Protein AF-A0A397I7B5-F1 (afdb_monomer_lite)

Structure (mmCIF, N/CA/C/O backbone):
data_AF-A0A397I7B5-F1
#
_entry.id   AF-A0A397I7B5-F1
#
loop_
_atom_site.group_PDB
_atom_site.id
_atom_site.type_symbol
_atom_site.label_atom_id
_atom_site.label_alt_id
_atom_site.label_comp_id
_atom_site.label_asym_id
_atom_site.label_entity_id
_atom_site.label_seq_id
_atom_site.pdbx_PDB_ins_code
_atom_site.Cartn_x
_atom_site.Cartn_y
_atom_site.Cartn_z
_atom_site.occupancy
_atom_site.B_iso_or_equiv
_atom_site.auth_seq_id
_atom_site.auth_comp_id
_atom_site.auth_asym_id
_atom_site.auth_atom_id
_atom_site.pdbx_PDB_model_num
ATOM 1 N N . MET A 1 1 ? -26.158 24.297 25.221 1.00 46.47 1 MET A N 1
ATOM 2 C CA . MET A 1 1 ? -25.515 22.987 24.990 1.00 46.47 1 MET A CA 1
ATOM 3 C C . MET A 1 1 ? -24.827 23.060 23.643 1.00 46.47 1 MET A C 1
ATOM 5 O O . MET A 1 1 ? -25.370 23.691 22.750 1.00 46.47 1 MET A O 1
ATOM 9 N N . SER A 1 2 ? -23.594 22.569 23.536 1.00 45.41 2 SER A N 1
ATOM 10 C CA . SER A 1 2 ? -22.857 22.584 22.270 1.00 45.41 2 SER A CA 1
ATOM 11 C C . SER A 1 2 ? -23.398 21.456 21.393 1.00 45.41 2 SER A C 1
ATOM 13 O O . SER A 1 2 ? -23.104 20.303 21.682 1.00 45.41 2 SER A O 1
ATOM 15 N N . ASP A 1 3 ? -24.149 21.783 20.339 1.00 55.78 3 ASP A N 1
ATOM 16 C CA . ASP A 1 3 ? -24.673 20.847 19.317 1.00 55.78 3 ASP A CA 1
ATOM 17 C C . ASP A 1 3 ? -23.575 20.233 18.425 1.00 55.78 3 ASP A C 1
ATOM 19 O O . ASP A 1 3 ? -23.826 19.789 17.306 1.00 55.78 3 ASP A O 1
ATOM 23 N N . ARG A 1 4 ? -22.317 20.250 18.875 1.00 59.09 4 ARG A N 1
ATOM 24 C CA . ARG A 1 4 ? -21.213 19.663 18.117 1.00 59.09 4 ARG A CA 1
ATOM 25 C C . ARG A 1 4 ? -21.098 18.190 18.503 1.00 59.09 4 ARG A C 1
ATOM 27 O O . ARG A 1 4 ? -21.001 17.928 19.705 1.00 59.09 4 ARG A O 1
ATOM 34 N N . PRO A 1 5 ? -21.097 17.259 17.531 1.00 61.66 5 PRO A N 1
ATOM 35 C CA . PRO A 1 5 ? -20.818 15.859 17.817 1.00 61.66 5 PRO A CA 1
ATOM 36 C C . PRO A 1 5 ? -19.475 15.761 18.542 1.00 61.66 5 PRO A C 1
ATOM 38 O O . PRO A 1 5 ? -18.528 16.489 18.221 1.00 61.66 5 PRO A O 1
ATOM 41 N N . GLN A 1 6 ? -19.423 14.920 19.574 1.00 72.38 6 GLN A N 1
ATOM 42 C CA . GLN A 1 6 ? -18.155 14.624 20.227 1.00 72.38 6 GLN A CA 1
ATOM 43 C C . GLN A 1 6 ? -17.334 13.762 19.271 1.00 72.38 6 GLN A C 1
ATOM 45 O O . GLN A 1 6 ? -17.888 12.983 18.501 1.00 72.38 6 GLN A O 1
ATOM 50 N N . VAL A 1 7 ? -16.021 13.956 19.266 1.00 75.81 7 VAL A N 1
ATOM 51 C CA . VAL A 1 7 ? -15.114 13.165 18.436 1.00 75.81 7 VAL A CA 1
ATOM 52 C C . VAL A 1 7 ? -14.090 12.546 19.365 1.00 75.81 7 VAL A C 1
ATOM 54 O O . VAL A 1 7 ? -13.377 13.278 20.058 1.00 75.81 7 VAL A O 1
ATOM 57 N N . SER A 1 8 ? -14.021 11.220 19.384 1.00 81.44 8 SER A N 1
ATOM 58 C CA . SER A 1 8 ? -12.957 10.489 20.066 1.00 81.44 8 SER A CA 1
ATOM 59 C C . SER A 1 8 ? -11.801 10.204 19.115 1.00 81.44 8 SER A C 1
ATOM 61 O O . SER A 1 8 ? -11.958 10.158 17.893 1.00 81.44 8 SER A O 1
ATOM 63 N N . LEU A 1 9 ? -10.606 10.088 19.695 1.00 85.81 9 LEU A N 1
ATOM 64 C CA . LEU A 1 9 ? -9.360 9.811 18.990 1.00 85.81 9 LEU A CA 1
ATOM 65 C C . LEU A 1 9 ? -8.805 8.480 19.482 1.00 85.81 9 LEU A C 1
ATOM 67 O O . LEU A 1 9 ? -8.491 8.344 20.665 1.00 85.81 9 LEU A O 1
ATOM 71 N N . GLU A 1 10 ? -8.619 7.535 18.569 1.00 89.06 10 GLU A N 1
ATOM 72 C CA . GLU A 1 10 ? -8.118 6.200 18.884 1.00 89.06 10 GLU A CA 1
ATOM 73 C C . GLU A 1 10 ? -7.019 5.755 17.914 1.00 89.06 10 GLU A C 1
ATOM 75 O O . GLU A 1 10 ? -6.961 6.188 16.763 1.00 89.06 10 GLU A O 1
ATOM 80 N N . SER A 1 11 ? -6.140 4.864 18.380 1.00 87.56 11 SER A N 1
ATOM 81 C CA . SER A 1 11 ? -5.217 4.119 17.516 1.00 87.56 11 SER A CA 1
ATOM 82 C C . SER A 1 11 ? -5.819 2.746 17.248 1.00 87.56 11 SER A C 1
ATOM 84 O O . SER A 1 11 ? -5.965 1.943 18.172 1.00 87.56 11 SER A O 1
ATOM 86 N N . ILE A 1 12 ? -6.193 2.480 15.998 1.00 87.75 12 ILE A N 1
ATOM 87 C CA . ILE A 1 12 ? -6.852 1.231 15.596 1.00 87.75 12 ILE A CA 1
ATOM 88 C C . ILE A 1 12 ? -5.918 0.468 14.657 1.00 87.75 12 ILE A C 1
ATOM 90 O O . ILE A 1 12 ? -5.225 1.093 13.852 1.00 87.75 12 ILE A O 1
ATOM 94 N N . PRO A 1 13 ? -5.866 -0.875 14.716 1.00 88.56 13 PRO A N 1
ATOM 95 C CA . PRO A 1 13 ? -5.021 -1.615 13.798 1.00 88.56 13 PRO A CA 1
ATOM 96 C C . PRO A 1 13 ? -5.409 -1.390 12.334 1.00 88.56 13 PRO A C 1
ATOM 98 O O . PRO A 1 13 ? -6.589 -1.320 11.985 1.00 88.56 13 PRO A O 1
ATOM 101 N N . ASN A 1 14 ? -4.399 -1.317 11.474 1.00 87.75 14 ASN A N 1
ATOM 102 C CA . ASN A 1 14 ? -4.581 -1.117 10.051 1.00 87.75 14 ASN A CA 1
ATOM 103 C C . ASN A 1 14 ? -4.980 -2.432 9.374 1.00 87.75 14 ASN A C 1
ATOM 105 O O . ASN A 1 14 ? -4.223 -3.403 9.388 1.00 87.75 14 ASN A O 1
ATOM 109 N N . TYR A 1 15 ? -6.151 -2.446 8.745 1.00 87.81 15 TYR A N 1
ATOM 110 C CA . TYR A 1 15 ? -6.644 -3.582 7.962 1.00 87.81 15 TYR A CA 1
ATOM 111 C C . TYR A 1 15 ? -6.948 -3.210 6.509 1.00 87.81 15 TYR A C 1
ATOM 113 O O . TYR A 1 15 ? -7.560 -4.000 5.786 1.00 87.81 15 TYR A O 1
ATOM 121 N N . MET A 1 16 ? -6.562 -2.010 6.077 1.00 88.06 16 MET A N 1
ATOM 122 C CA . MET A 1 16 ? -6.869 -1.496 4.751 1.00 88.06 16 MET A CA 1
ATOM 123 C C . MET A 1 16 ? -5.582 -1.302 3.960 1.00 88.06 16 MET A C 1
ATOM 125 O O . MET A 1 16 ? -4.666 -0.595 4.377 1.00 88.06 16 MET A O 1
ATOM 129 N N . SER A 1 17 ? -5.507 -1.924 2.788 1.00 90.56 17 SER A N 1
ATOM 130 C CA . SER A 1 17 ? -4.403 -1.661 1.872 1.00 90.56 17 SER A CA 1
ATOM 131 C C . SER A 1 17 ? -4.509 -0.234 1.323 1.00 90.56 17 SER A C 1
ATOM 133 O O . SER A 1 17 ? -5.613 0.318 1.221 1.00 90.56 17 SER A O 1
ATOM 135 N N . PRO A 1 18 ? -3.378 0.404 1.000 1.00 89.81 18 PRO A N 1
ATOM 136 C CA . PRO A 1 18 ? -3.397 1.653 0.259 1.00 89.81 18 PRO A CA 1
ATOM 137 C C . PRO A 1 18 ? -3.764 1.385 -1.205 1.00 89.81 18 PRO A C 1
ATOM 139 O O . PRO A 1 18 ? -3.472 0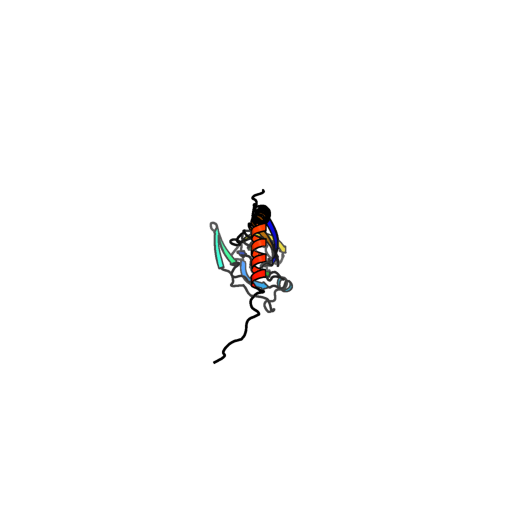.316 -1.735 1.00 89.81 18 PRO A O 1
ATOM 142 N N . SER A 1 19 ? -4.334 2.380 -1.881 1.00 90.88 19 SER A N 1
ATOM 143 C CA . SER A 1 19 ? -4.330 2.413 -3.347 1.00 90.88 19 SER A CA 1
ATOM 144 C C . SER A 1 19 ? -3.033 3.065 -3.816 1.00 90.88 19 SER A C 1
ATOM 146 O O . SER A 1 19 ? -2.709 4.168 -3.368 1.00 90.88 19 SER A O 1
ATOM 148 N N . ILE A 1 20 ? -2.289 2.389 -4.689 1.00 92.00 20 ILE A N 1
ATOM 149 C CA . ILE A 1 20 ? -0.965 2.826 -5.147 1.00 92.00 20 ILE A CA 1
ATOM 150 C C . ILE A 1 20 ? -0.993 2.982 -6.665 1.00 92.00 20 ILE A C 1
ATOM 152 O O . ILE A 1 20 ? -1.266 2.024 -7.382 1.00 92.00 20 ILE A O 1
ATOM 156 N N . LEU A 1 21 ? -0.672 4.172 -7.164 1.00 90.56 21 LEU A N 1
ATOM 157 C CA . LEU A 1 21 ? -0.481 4.425 -8.589 1.00 90.56 21 LEU A CA 1
ATOM 158 C C . LEU A 1 21 ? 0.999 4.694 -8.855 1.00 90.56 21 LEU A C 1
ATOM 160 O O . LEU A 1 21 ? 1.584 5.599 -8.261 1.00 90.56 21 LEU A O 1
ATOM 164 N N . LEU A 1 22 ? 1.597 3.927 -9.760 1.00 89.75 22 LEU A N 1
ATOM 165 C CA . LEU A 1 22 ? 2.990 4.088 -10.171 1.00 89.75 22 LEU A CA 1
ATOM 166 C C . LEU A 1 22 ? 3.035 4.596 -11.606 1.00 89.75 22 LEU A C 1
ATOM 168 O O . LEU A 1 22 ? 2.576 3.918 -12.521 1.00 89.75 22 LEU A O 1
ATOM 172 N N . CYS A 1 23 ? 3.592 5.784 -11.804 1.00 86.81 23 CYS A N 1
ATOM 173 C CA . CYS A 1 23 ? 3.692 6.431 -13.104 1.00 86.81 23 CYS A CA 1
ATOM 174 C C . CYS A 1 23 ? 5.170 6.610 -13.483 1.00 86.81 23 CYS A C 1
ATOM 176 O O . CYS A 1 23 ? 5.800 7.575 -13.040 1.00 86.81 23 CYS A O 1
ATOM 178 N N . PRO A 1 24 ? 5.757 5.705 -14.286 1.00 83.75 24 PRO A N 1
ATOM 179 C CA . PRO A 1 24 ? 7.091 5.911 -14.837 1.00 83.75 24 PRO A CA 1
ATOM 180 C C . PRO A 1 24 ? 7.132 7.179 -15.697 1.00 83.75 24 PRO A C 1
ATOM 182 O O . PRO A 1 24 ? 6.240 7.423 -16.513 1.00 83.75 24 PRO A O 1
ATOM 185 N N . TYR A 1 25 ? 8.193 7.976 -15.540 1.00 76.88 25 TYR A N 1
ATOM 186 C CA . TYR A 1 25 ? 8.342 9.237 -16.277 1.00 76.88 25 TYR A CA 1
ATOM 187 C C . TYR A 1 25 ? 8.527 9.016 -17.786 1.00 76.88 25 TYR A C 1
ATOM 189 O O . TYR A 1 25 ? 8.109 9.839 -18.600 1.00 76.88 25 TYR A O 1
ATOM 197 N N . ASN A 1 26 ? 9.166 7.905 -18.170 1.00 75.50 26 ASN A N 1
ATOM 198 C CA . ASN A 1 26 ? 9.408 7.539 -19.561 1.00 75.50 26 ASN A CA 1
ATOM 199 C C . ASN A 1 26 ? 9.189 6.037 -19.782 1.00 75.50 26 ASN A C 1
ATOM 201 O O . ASN A 1 26 ? 10.052 5.222 -19.465 1.00 75.50 26 ASN A O 1
ATOM 205 N N . ILE A 1 27 ? 8.057 5.687 -20.391 1.00 71.06 27 ILE A N 1
ATOM 206 C CA . ILE A 1 27 ? 7.653 4.295 -20.647 1.00 71.06 27 ILE A CA 1
ATOM 207 C C . ILE A 1 27 ? 8.626 3.513 -21.541 1.00 71.06 27 ILE A C 1
ATOM 209 O O . ILE A 1 27 ? 8.672 2.295 -21.464 1.00 71.06 27 ILE A O 1
ATOM 213 N N . ASN A 1 28 ? 9.427 4.187 -22.372 1.00 72.38 28 ASN A N 1
ATOM 214 C CA . ASN A 1 28 ? 10.378 3.508 -23.257 1.00 72.38 28 ASN A CA 1
ATOM 215 C C . ASN A 1 28 ? 11.687 3.146 -22.545 1.00 72.38 28 ASN A C 1
ATOM 2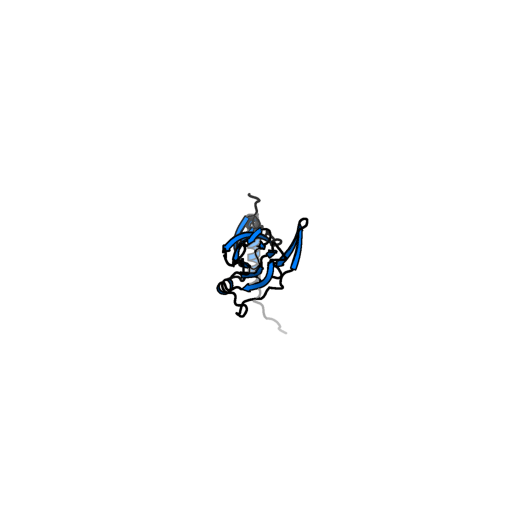17 O O . ASN A 1 28 ? 12.492 2.398 -23.092 1.00 72.38 28 ASN A O 1
ATOM 221 N N . LYS A 1 29 ? 11.930 3.721 -21.362 1.00 74.38 29 LYS A N 1
ATOM 222 C CA . LYS A 1 29 ? 13.193 3.596 -20.618 1.00 74.38 29 LYS A CA 1
ATOM 223 C C . LYS A 1 29 ? 13.025 3.074 -19.198 1.00 74.38 29 LYS A C 1
ATOM 225 O O . LYS A 1 29 ? 14.016 2.716 -18.570 1.00 74.38 29 LYS A O 1
ATOM 230 N N . THR A 1 30 ? 11.796 3.056 -18.695 1.00 77.81 30 THR A N 1
ATOM 231 C CA . THR A 1 30 ? 11.464 2.596 -17.353 1.00 77.81 30 THR A CA 1
ATOM 232 C C . THR A 1 30 ? 10.349 1.571 -17.464 1.00 77.81 30 THR A C 1
ATOM 234 O O . THR A 1 30 ? 9.193 1.922 -17.698 1.00 77.81 30 THR A O 1
ATOM 237 N N . ASN A 1 31 ? 10.714 0.302 -17.304 1.00 84.50 31 ASN A N 1
ATOM 238 C CA . ASN A 1 31 ? 9.793 -0.823 -17.415 1.00 84.50 31 ASN A CA 1
ATOM 239 C C . ASN A 1 31 ? 9.558 -1.431 -16.043 1.00 84.50 31 ASN A C 1
ATOM 241 O O . ASN A 1 31 ? 10.501 -1.652 -15.289 1.00 84.50 31 ASN A O 1
ATOM 245 N N . PHE A 1 32 ? 8.304 -1.723 -15.726 1.00 88.31 32 PHE A N 1
ATOM 246 C CA . PHE A 1 32 ? 7.973 -2.463 -14.518 1.00 88.31 32 PHE A CA 1
ATOM 247 C C . PHE A 1 32 ? 8.520 -3.890 -14.606 1.00 88.31 32 PHE A C 1
ATOM 249 O O . PHE A 1 32 ? 8.299 -4.578 -15.599 1.00 88.31 32 PHE A O 1
ATOM 256 N N . ASP A 1 33 ? 9.261 -4.299 -13.579 1.00 89.25 33 ASP A N 1
ATOM 257 C CA . ASP A 1 33 ? 9.869 -5.627 -13.476 1.00 89.25 33 ASP A CA 1
ATOM 258 C C . ASP A 1 33 ? 8.969 -6.544 -12.646 1.00 89.25 33 ASP A C 1
ATOM 260 O O . ASP A 1 33 ? 8.436 -7.543 -13.127 1.00 89.25 33 ASP A O 1
ATOM 264 N N . ARG A 1 34 ? 8.776 -6.182 -11.374 1.00 90.88 34 ARG A N 1
ATOM 265 C CA . ARG A 1 34 ? 8.162 -7.066 -10.381 1.00 90.88 34 ARG A CA 1
ATOM 266 C C . ARG A 1 34 ? 7.625 -6.310 -9.180 1.00 90.88 34 ARG A C 1
ATOM 268 O O . ARG A 1 34 ? 8.113 -5.229 -8.845 1.00 90.88 34 ARG A O 1
ATOM 275 N N . ALA A 1 35 ? 6.666 -6.924 -8.493 1.00 92.38 35 ALA A N 1
ATOM 276 C CA . ALA A 1 35 ? 6.170 -6.439 -7.215 1.00 92.38 35 ALA A CA 1
ATOM 277 C C . ALA A 1 35 ? 5.936 -7.560 -6.198 1.00 92.38 35 ALA A C 1
ATOM 279 O O . ALA A 1 35 ? 5.483 -8.657 -6.537 1.00 92.38 35 ALA A O 1
ATOM 280 N N . TYR A 1 36 ? 6.212 -7.250 -4.933 1.00 93.50 36 TYR A N 1
ATOM 281 C CA . TYR A 1 36 ? 6.110 -8.176 -3.812 1.00 93.50 36 TYR A CA 1
ATOM 282 C C . TYR A 1 36 ? 5.462 -7.530 -2.595 1.00 93.50 36 TYR A C 1
ATOM 284 O O . TYR A 1 36 ? 5.560 -6.325 -2.375 1.00 93.50 36 TYR A O 1
ATOM 292 N N . TYR A 1 37 ? 4.839 -8.371 -1.784 1.00 93.75 37 TYR A N 1
ATOM 293 C CA . TYR A 1 37 ? 4.332 -8.048 -0.463 1.00 93.75 37 TYR A CA 1
ATOM 294 C C . TYR A 1 37 ? 5.040 -8.913 0.578 1.00 93.75 37 TYR A C 1
ATOM 296 O O . TYR A 1 37 ? 5.267 -10.102 0.351 1.00 93.75 37 TYR A O 1
ATOM 304 N N . THR A 1 38 ? 5.350 -8.334 1.733 1.00 92.06 38 THR A N 1
ATOM 305 C CA . THR A 1 38 ? 5.798 -9.074 2.914 1.00 92.06 38 THR A CA 1
ATOM 306 C C . THR A 1 38 ? 5.350 -8.378 4.197 1.00 92.06 38 THR A C 1
ATOM 308 O O . THR A 1 38 ? 5.095 -7.176 4.231 1.00 92.06 38 THR A O 1
ATOM 311 N N . GLU A 1 39 ? 5.270 -9.143 5.280 1.00 89.75 39 GLU A N 1
ATOM 312 C CA . GLU A 1 39 ? 5.078 -8.645 6.645 1.00 89.75 39 GLU A CA 1
ATOM 313 C C . GLU A 1 39 ? 6.408 -8.530 7.412 1.00 89.75 39 GLU A C 1
ATOM 315 O O . GLU A 1 39 ? 6.439 -8.076 8.555 1.00 89.75 39 GLU A O 1
ATOM 320 N N . ASN A 1 40 ? 7.510 -9.005 6.823 1.00 86.31 40 ASN A N 1
ATOM 321 C CA . ASN A 1 40 ? 8.806 -9.110 7.474 1.00 86.31 40 ASN A CA 1
ATOM 322 C C . ASN A 1 40 ? 9.730 -7.971 7.032 1.00 86.31 40 ASN A C 1
ATOM 324 O O . ASN A 1 40 ? 10.194 -7.928 5.894 1.00 86.31 40 ASN A O 1
ATOM 328 N N . VAL A 1 41 ? 10.072 -7.092 7.974 1.00 81.00 41 VAL A N 1
ATOM 329 C CA . VAL A 1 41 ? 10.971 -5.953 7.736 1.00 81.00 41 VAL A CA 1
ATOM 330 C C . VAL A 1 41 ? 12.352 -6.373 7.217 1.00 81.00 41 VAL A C 1
ATOM 332 O O . VAL A 1 41 ? 12.957 -5.658 6.427 1.00 81.00 41 VAL A O 1
ATOM 335 N N . ASN A 1 42 ? 12.850 -7.556 7.584 1.00 79.00 42 ASN A N 1
ATOM 336 C CA . ASN A 1 42 ? 14.149 -8.028 7.098 1.00 79.00 42 ASN A CA 1
ATOM 337 C C . ASN A 1 42 ? 14.094 -8.379 5.602 1.00 79.00 42 ASN A C 1
ATOM 339 O O . ASN A 1 42 ? 15.056 -8.135 4.875 1.00 79.00 42 ASN A O 1
ATOM 343 N N . GLN A 1 43 ? 12.952 -8.893 5.133 1.00 78.12 43 GLN A N 1
ATOM 344 C CA . GLN A 1 43 ? 12.710 -9.188 3.715 1.00 78.12 43 GLN A CA 1
ATOM 345 C C . GLN A 1 43 ? 12.466 -7.916 2.893 1.00 78.12 43 GLN A C 1
ATOM 347 O O . GLN A 1 43 ? 12.656 -7.924 1.682 1.00 78.12 43 GLN A O 1
ATOM 352 N N . PHE A 1 44 ? 12.081 -6.811 3.536 1.00 73.12 44 PHE A N 1
ATOM 353 C CA . PHE A 1 44 ? 11.935 -5.519 2.870 1.00 73.12 44 PHE A CA 1
ATOM 354 C C . PHE A 1 44 ? 13.270 -4.956 2.373 1.00 73.12 44 PHE A C 1
ATOM 356 O O . PHE A 1 44 ? 13.338 -4.405 1.277 1.00 73.12 44 PHE A O 1
ATOM 363 N N . PHE A 1 45 ? 14.337 -5.126 3.158 1.00 69.69 45 PHE A N 1
ATOM 364 C CA . PHE A 1 45 ? 15.677 -4.658 2.792 1.00 69.69 45 PHE A CA 1
ATOM 365 C C . PHE A 1 45 ? 16.458 -5.675 1.955 1.00 69.69 45 PHE A C 1
ATOM 367 O O . PHE A 1 45 ? 17.248 -5.278 1.102 1.00 69.69 45 PHE A O 1
ATOM 374 N N . ASN A 1 46 ? 16.217 -6.970 2.176 1.00 70.44 46 ASN A N 1
ATOM 375 C CA . ASN A 1 46 ? 16.867 -8.073 1.475 1.00 70.44 46 ASN A CA 1
ATOM 376 C C . ASN A 1 46 ? 15.804 -9.032 0.938 1.00 70.44 46 ASN A C 1
ATOM 378 O O . ASN A 1 46 ? 15.545 -10.086 1.522 1.00 70.44 46 ASN A O 1
ATOM 382 N N . LEU A 1 47 ? 15.151 -8.632 -0.153 1.00 70.62 47 LEU A N 1
ATOM 383 C CA . LEU A 1 47 ? 14.093 -9.430 -0.755 1.00 70.62 47 LEU A CA 1
ATOM 384 C C . LEU A 1 47 ? 14.664 -10.735 -1.322 1.00 70.62 47 LEU A C 1
ATOM 386 O O . LEU A 1 47 ? 15.382 -10.729 -2.321 1.00 70.62 47 LEU A O 1
ATOM 390 N N . ASP A 1 48 ? 14.254 -11.848 -0.726 1.00 73.56 48 ASP A N 1
ATOM 391 C CA . ASP A 1 48 ? 14.384 -13.181 -1.299 1.00 73.56 48 ASP A CA 1
ATOM 392 C C . ASP A 1 48 ? 12.977 -13.734 -1.541 1.00 73.56 48 ASP A C 1
ATOM 394 O O . ASP A 1 48 ? 12.241 -14.060 -0.608 1.00 73.56 48 ASP A O 1
ATOM 398 N N . SER A 1 49 ? 12.589 -13.806 -2.816 1.00 69.94 49 SER A N 1
ATOM 399 C CA . SER A 1 49 ? 11.257 -14.244 -3.239 1.00 69.94 49 SER A CA 1
ATOM 400 C C . SER A 1 49 ? 10.973 -15.719 -2.954 1.00 69.94 49 SER A C 1
ATOM 402 O O . SER A 1 49 ? 9.853 -16.166 -3.184 1.00 69.94 49 SER A O 1
ATOM 404 N N . THR A 1 50 ? 11.975 -16.487 -2.519 1.00 74.31 50 THR A N 1
ATOM 405 C CA . THR A 1 50 ? 11.822 -17.904 -2.166 1.00 74.31 50 THR A CA 1
ATOM 406 C C . THR A 1 50 ? 11.488 -18.121 -0.692 1.00 74.31 50 THR A C 1
ATOM 408 O O . THR A 1 50 ? 11.115 -19.229 -0.305 1.00 74.31 50 THR A O 1
ATOM 411 N N . LEU A 1 51 ? 11.577 -17.071 0.132 1.00 77.19 51 LEU A N 1
ATOM 412 C CA . LEU A 1 51 ? 11.268 -17.155 1.552 1.00 77.19 51 LEU A CA 1
ATOM 413 C C . LEU A 1 51 ? 9.762 -17.217 1.817 1.00 77.19 51 LEU A C 1
ATOM 415 O O . LEU A 1 51 ? 8.949 -16.537 1.188 1.00 77.19 51 LEU A O 1
ATOM 419 N N . GLU A 1 52 ? 9.406 -17.992 2.839 1.00 78.81 52 GLU A N 1
ATOM 420 C CA . GLU A 1 52 ? 8.046 -18.063 3.359 1.00 78.81 52 GLU A CA 1
ATOM 421 C C . GLU A 1 52 ? 7.555 -16.671 3.806 1.00 78.81 52 GLU A C 1
ATOM 423 O O . GLU A 1 52 ? 8.296 -15.882 4.407 1.00 78.81 52 GLU A O 1
ATOM 428 N N . GLY A 1 53 ? 6.297 -16.358 3.487 1.00 82.88 53 GLY A N 1
ATOM 429 C CA . GLY A 1 53 ? 5.667 -15.076 3.818 1.00 82.88 53 GLY A CA 1
ATOM 430 C C . GLY A 1 53 ? 5.867 -13.952 2.793 1.00 82.88 53 GLY A C 1
ATOM 431 O O . GLY A 1 53 ? 5.285 -12.883 2.976 1.00 82.88 53 GLY A O 1
ATOM 432 N N . VAL A 1 54 ? 6.619 -14.181 1.708 1.00 89.19 54 VAL A N 1
ATOM 433 C CA . VAL A 1 54 ? 6.663 -13.266 0.557 1.00 89.19 54 VAL A CA 1
ATOM 434 C C . VAL A 1 54 ? 5.561 -13.629 -0.434 1.00 89.19 54 VAL A C 1
ATOM 436 O O . VAL A 1 54 ? 5.450 -14.770 -0.878 1.00 89.19 54 VAL A O 1
ATOM 439 N N . VAL A 1 55 ? 4.751 -12.646 -0.815 1.00 92.69 55 VAL A N 1
ATOM 440 C CA . VAL A 1 55 ? 3.676 -12.808 -1.799 1.00 92.69 55 VAL A CA 1
ATOM 441 C C . VAL A 1 55 ? 4.047 -12.052 -3.067 1.00 92.69 55 VAL A C 1
ATOM 443 O O . VAL A 1 55 ? 4.329 -10.856 -3.024 1.00 92.69 55 VAL A O 1
ATOM 446 N N . ASN A 1 56 ? 4.037 -12.736 -4.210 1.00 93.06 56 ASN A N 1
ATOM 447 C CA . ASN A 1 56 ? 4.224 -12.095 -5.508 1.00 93.06 56 ASN A CA 1
ATOM 448 C C . ASN A 1 56 ? 2.926 -11.385 -5.924 1.00 93.06 56 ASN A C 1
ATOM 450 O O . ASN A 1 56 ? 1.906 -12.034 -6.142 1.00 93.06 56 ASN A O 1
ATOM 454 N N . ILE A 1 57 ? 2.988 -10.060 -6.049 1.00 94.12 57 ILE A N 1
ATOM 455 C CA . ILE A 1 57 ? 1.863 -9.195 -6.436 1.00 94.12 57 ILE A CA 1
ATOM 456 C C . ILE A 1 57 ? 2.104 -8.524 -7.795 1.00 94.12 57 ILE A C 1
ATOM 458 O O . ILE A 1 57 ? 1.467 -7.531 -8.130 1.00 94.12 57 ILE A O 1
ATOM 462 N N . THR A 1 58 ? 3.020 -9.062 -8.603 1.00 93.31 58 THR A N 1
ATOM 463 C CA . THR A 1 58 ? 3.429 -8.477 -9.891 1.00 93.31 58 THR A CA 1
ATOM 464 C C . THR A 1 58 ? 2.252 -8.262 -10.838 1.00 93.31 58 THR A C 1
ATOM 466 O O . THR A 1 58 ? 2.254 -7.285 -11.564 1.00 93.31 58 THR A O 1
ATOM 469 N N . ASN A 1 59 ? 1.216 -9.102 -10.796 1.00 93.62 59 ASN A N 1
ATOM 470 C CA . ASN A 1 59 ? 0.063 -9.010 -11.705 1.00 93.62 59 ASN A CA 1
ATOM 471 C C . ASN A 1 59 ? -1.175 -8.345 -11.074 1.00 93.62 59 ASN A C 1
ATOM 473 O O . ASN A 1 59 ? -2.277 -8.501 -11.586 1.00 93.62 59 ASN A O 1
ATOM 477 N N . TYR A 1 60 ? -1.025 -7.663 -9.935 1.00 94.44 60 TYR A N 1
ATOM 478 C CA . TYR A 1 60 ? -2.156 -7.135 -9.153 1.00 94.44 60 TYR A CA 1
ATOM 479 C C . TYR A 1 60 ? -2.565 -5.715 -9.572 1.00 94.44 60 TYR A C 1
ATOM 481 O O . TYR A 1 60 ? -3.354 -5.066 -8.876 1.00 94.44 60 TYR A O 1
ATOM 489 N N . TYR A 1 61 ? -2.005 -5.228 -10.680 1.00 93.62 61 TYR A N 1
ATOM 490 C CA . TYR A 1 61 ? -2.236 -3.886 -11.184 1.00 93.62 61 TYR A CA 1
ATOM 491 C C . TYR A 1 61 ? -3.200 -3.862 -12.366 1.00 93.62 61 TYR A C 1
ATOM 493 O O . TYR A 1 61 ? -3.279 -4.789 -13.171 1.00 93.62 61 TYR A O 1
ATOM 501 N N . GLU A 1 62 ? -3.864 -2.726 -12.507 1.00 93.44 62 GLU A N 1
ATOM 502 C CA . GLU A 1 62 ? -4.594 -2.324 -13.697 1.00 93.44 62 GLU A CA 1
ATOM 503 C C . GLU A 1 62 ? -3.793 -1.258 -14.449 1.00 93.44 62 GLU A C 1
ATOM 505 O O . GLU A 1 62 ? -3.076 -0.448 -13.854 1.00 93.44 62 GLU A O 1
ATOM 510 N N . ILE A 1 63 ? -3.902 -1.253 -15.776 1.00 90.94 63 ILE A N 1
ATOM 511 C CA . ILE A 1 63 ? -3.247 -0.249 -16.614 1.00 90.94 63 ILE A CA 1
ATOM 512 C C . ILE A 1 63 ? -4.138 0.988 -16.696 1.00 90.94 63 ILE A C 1
ATOM 514 O O . ILE A 1 63 ? -5.267 0.921 -17.182 1.00 90.94 63 ILE A O 1
ATOM 518 N N . VAL A 1 64 ? -3.600 2.133 -16.279 1.00 89.25 64 VAL A N 1
ATOM 519 C CA . VAL A 1 64 ? -4.255 3.437 -16.391 1.00 89.25 64 VAL A CA 1
ATOM 520 C C . VAL A 1 64 ? -3.468 4.301 -17.364 1.00 89.25 64 VAL A C 1
ATOM 522 O O . VAL A 1 64 ? -2.340 4.715 -17.094 1.00 89.25 64 VAL A O 1
ATOM 525 N N . ASN A 1 65 ? -4.078 4.597 -18.508 1.00 81.81 65 ASN A N 1
ATOM 526 C CA . ASN A 1 65 ? -3.478 5.473 -19.504 1.00 81.81 65 ASN A CA 1
ATOM 527 C C . ASN A 1 65 ? -3.655 6.931 -19.089 1.00 81.81 65 ASN A C 1
ATOM 529 O O . ASN A 1 65 ? -4.779 7.426 -18.984 1.00 81.81 65 ASN A O 1
ATOM 533 N N . LYS A 1 66 ? -2.543 7.642 -18.911 1.00 68.38 66 LYS A N 1
ATOM 534 C CA . LYS A 1 66 ? -2.541 9.086 -18.709 1.00 68.38 66 LYS A CA 1
ATOM 535 C C . LYS A 1 66 ? -2.102 9.752 -20.007 1.00 68.38 66 LYS A C 1
ATOM 537 O O . LYS A 1 66 ? -0.971 9.597 -20.460 1.00 68.38 66 LYS A O 1
ATOM 542 N N . SER A 1 67 ? -3.019 10.501 -20.611 1.00 63.16 67 SER A N 1
ATOM 543 C CA . SER A 1 67 ? -2.719 11.357 -21.756 1.00 63.16 67 SER A CA 1
ATOM 544 C C . SER A 1 67 ? -2.628 12.795 -21.267 1.00 63.16 67 SER A C 1
ATOM 546 O O . SER A 1 67 ? -3.624 13.348 -20.802 1.00 63.16 67 SER A O 1
ATOM 548 N N . TYR A 1 68 ? -1.450 13.407 -21.366 1.00 60.28 68 TYR A N 1
ATOM 549 C CA . TYR A 1 68 ? -1.278 14.834 -21.102 1.00 60.28 68 TYR A CA 1
ATOM 550 C C . TYR A 1 68 ? -0.630 15.503 -22.315 1.00 60.28 68 TYR A C 1
ATOM 552 O O . TYR A 1 68 ? 0.575 15.393 -22.548 1.00 60.28 68 TYR A O 1
ATOM 560 N N . GLY A 1 69 ? -1.449 16.173 -23.131 1.00 66.50 69 GLY A N 1
ATOM 561 C CA . GLY A 1 69 ? -1.010 16.714 -24.419 1.00 66.50 69 GLY A CA 1
ATOM 562 C C . GLY A 1 69 ? -0.501 15.604 -25.348 1.00 66.50 69 GLY A C 1
ATOM 563 O O . GLY A 1 69 ? -1.220 14.643 -25.602 1.00 66.50 69 GLY A O 1
ATOM 564 N N . ASN A 1 70 ? 0.746 15.727 -25.818 1.00 60.84 70 ASN A N 1
ATOM 565 C CA . ASN A 1 70 ? 1.404 14.747 -26.697 1.00 60.84 70 ASN A CA 1
ATOM 566 C C . ASN A 1 70 ? 2.140 13.623 -25.942 1.00 60.84 70 ASN A C 1
ATOM 568 O O . ASN A 1 70 ? 2.738 12.758 -26.578 1.00 60.84 70 ASN A O 1
ATOM 572 N N . TYR A 1 71 ? 2.134 13.634 -24.606 1.00 59.97 71 TYR A N 1
ATOM 573 C CA . TYR A 1 71 ? 2.784 12.604 -23.800 1.00 59.97 71 TYR A CA 1
ATOM 574 C C . TYR A 1 71 ? 1.756 11.557 -23.373 1.00 59.97 71 TYR A C 1
ATOM 576 O O . TYR A 1 71 ? 0.791 11.868 -22.670 1.00 59.97 71 TYR A O 1
ATOM 584 N N . GLN A 1 72 ? 1.980 10.312 -23.794 1.00 66.50 72 GLN A N 1
ATOM 585 C CA . GLN A 1 72 ? 1.316 9.144 -23.226 1.00 66.50 72 GLN A CA 1
ATOM 586 C C . GLN A 1 72 ? 2.221 8.559 -22.147 1.00 66.50 72 GLN A C 1
ATOM 588 O O . GLN A 1 72 ? 3.360 8.186 -22.429 1.00 66.50 72 GLN A O 1
ATOM 593 N N . SER A 1 73 ? 1.717 8.475 -20.920 1.00 71.75 73 SER A N 1
ATOM 594 C CA . SER A 1 73 ? 2.323 7.650 -19.882 1.00 71.75 73 SER A CA 1
ATOM 595 C C . SER A 1 73 ? 1.365 6.536 -19.479 1.00 71.75 73 SER A C 1
ATOM 597 O O . SER A 1 73 ? 0.147 6.714 -19.399 1.00 71.75 73 SER A O 1
ATOM 599 N N . ILE A 1 74 ? 1.938 5.357 -19.268 1.00 85.50 74 ILE A N 1
ATOM 600 C CA . ILE A 1 74 ? 1.237 4.187 -18.757 1.00 85.50 74 ILE A CA 1
ATOM 601 C C . ILE A 1 74 ? 1.503 4.163 -17.261 1.00 85.50 74 ILE A C 1
ATOM 603 O O . ILE A 1 74 ? 2.655 4.0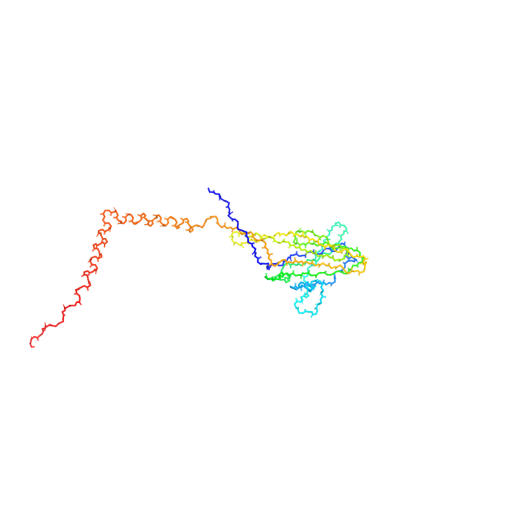32 -16.853 1.00 85.50 74 ILE A O 1
ATOM 607 N N . CYS A 1 75 ? 0.456 4.322 -16.460 1.00 88.75 75 CYS A N 1
ATOM 608 C CA . CYS A 1 75 ? 0.536 4.167 -15.017 1.00 88.75 75 CYS A CA 1
ATOM 609 C C . CYS A 1 75 ? -0.026 2.806 -14.599 1.00 88.75 75 CYS A C 1
ATOM 611 O O . CYS A 1 75 ? -0.941 2.274 -15.229 1.00 88.75 75 CYS A O 1
ATOM 613 N N . LEU A 1 76 ? 0.515 2.260 -13.516 1.00 91.88 76 LEU A N 1
ATOM 614 C CA . LEU A 1 76 ? 0.111 0.984 -12.938 1.00 91.88 76 LEU A CA 1
ATOM 615 C C . LEU A 1 76 ? -0.660 1.254 -11.651 1.00 91.88 76 LEU A C 1
ATOM 617 O O . LEU A 1 76 ? -0.092 1.793 -10.700 1.00 91.88 76 LEU A O 1
ATOM 621 N N . LEU A 1 77 ? -1.947 0.918 -11.636 1.00 93.19 77 LEU A N 1
ATOM 622 C CA . LEU A 1 77 ? -2.820 1.092 -10.481 1.00 93.19 77 LEU A CA 1
ATOM 623 C C . LEU A 1 77 ? -2.941 -0.219 -9.712 1.00 93.19 77 LEU A C 1
ATOM 625 O O . LEU A 1 77 ? -3.574 -1.158 -10.178 1.00 93.19 77 LEU A O 1
ATOM 629 N N . PHE A 1 78 ? -2.395 -0.255 -8.505 1.00 93.81 78 PHE A N 1
ATOM 630 C CA . PHE A 1 78 ? -2.644 -1.305 -7.529 1.00 93.81 78 PHE A CA 1
ATOM 631 C C . PHE A 1 78 ? -3.785 -0.856 -6.619 1.00 93.81 78 PHE A C 1
ATOM 633 O O . PHE A 1 78 ? -3.634 0.060 -5.806 1.00 93.81 78 PHE A O 1
ATOM 640 N N . ASN A 1 79 ? -4.945 -1.477 -6.797 1.00 90.06 79 ASN A N 1
ATOM 641 C CA . ASN A 1 79 ? -6.155 -1.139 -6.064 1.00 90.06 79 ASN A CA 1
ATOM 642 C C . ASN A 1 79 ? -6.071 -1.659 -4.616 1.00 90.06 79 ASN A C 1
ATOM 644 O O . ASN A 1 79 ? -5.579 -2.760 -4.360 1.00 90.06 79 ASN A O 1
ATOM 648 N N . GLU A 1 80 ? -6.608 -0.899 -3.662 1.00 87.38 80 GLU A N 1
ATOM 649 C CA . GLU A 1 80 ? -6.720 -1.317 -2.258 1.00 87.38 80 GLU A CA 1
ATOM 650 C C . GLU A 1 80 ? -7.464 -2.651 -2.064 1.00 87.38 80 GLU A C 1
ATOM 652 O O . GLU A 1 80 ? -7.254 -3.346 -1.072 1.00 87.38 80 GLU A O 1
ATOM 657 N N . THR A 1 81 ? -8.327 -3.022 -3.011 1.00 87.44 81 THR A N 1
ATOM 658 C CA . THR A 1 81 ? -9.078 -4.284 -2.979 1.00 87.44 81 THR A CA 1
ATOM 659 C C . THR A 1 81 ? -8.286 -5.480 -3.504 1.00 87.44 81 THR A C 1
ATOM 661 O O . THR A 1 81 ? -8.569 -6.606 -3.091 1.00 87.44 81 THR A O 1
ATOM 664 N N . SER A 1 82 ? -7.304 -5.266 -4.389 1.00 87.62 82 SER A N 1
ATOM 665 C CA . SER A 1 82 ? -6.482 -6.346 -4.947 1.00 87.62 82 SER A CA 1
ATOM 666 C C . SER A 1 82 ? -5.271 -6.645 -4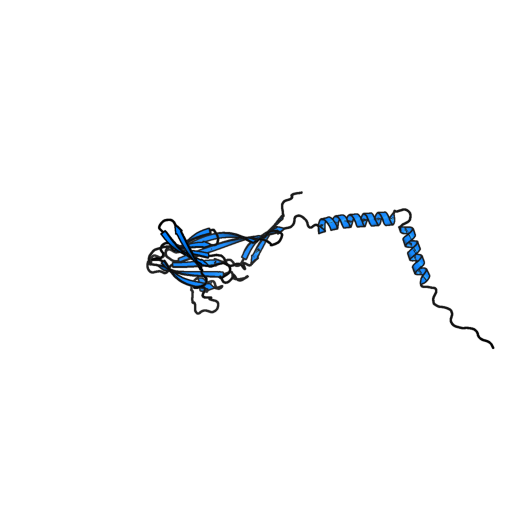.070 1.00 87.62 82 SER A C 1
ATOM 668 O O . SER A 1 82 ? -4.836 -7.794 -3.988 1.00 87.62 82 SER A O 1
ATOM 670 N N . LEU A 1 83 ? -4.733 -5.635 -3.385 1.00 93.00 83 LEU A N 1
ATOM 671 C CA . LEU A 1 83 ? -3.533 -5.780 -2.573 1.00 93.00 83 LEU A CA 1
ATOM 672 C C . LEU A 1 83 ? -3.767 -6.593 -1.285 1.00 93.00 83 LEU A C 1
ATOM 674 O O . LEU A 1 83 ? -4.791 -6.431 -0.6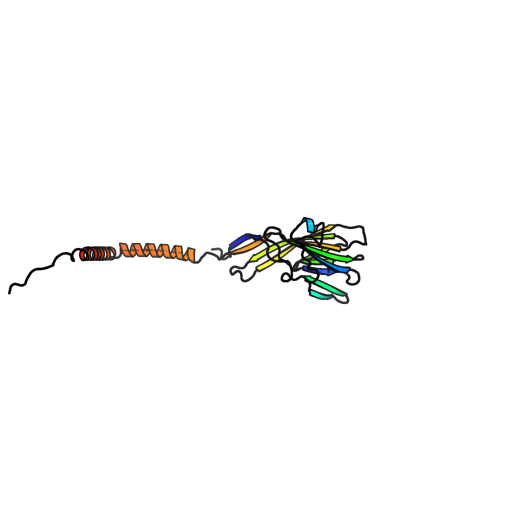16 1.00 93.00 83 LEU A O 1
ATOM 678 N N . PRO A 1 84 ? -2.790 -7.422 -0.865 1.00 93.50 84 PRO A N 1
ATOM 679 C CA . PRO A 1 84 ? -2.817 -8.032 0.458 1.00 93.50 84 PRO A CA 1
ATOM 680 C C . PRO A 1 84 ? -2.867 -6.960 1.551 1.00 93.50 84 PRO A C 1
ATOM 682 O O . PRO A 1 84 ? -2.221 -5.920 1.439 1.00 93.50 84 PRO A O 1
ATOM 685 N N . LYS A 1 85 ? -3.643 -7.212 2.606 1.00 92.56 85 LYS A N 1
ATOM 686 C CA . LYS A 1 85 ? -3.893 -6.247 3.685 1.00 92.56 85 LYS A CA 1
ATOM 687 C C . LYS A 1 85 ? -2.757 -6.211 4.709 1.00 92.56 85 LYS A C 1
ATOM 689 O O . LYS A 1 85 ? -2.134 -7.249 4.951 1.00 92.56 85 LYS A O 1
ATOM 694 N N . PRO A 1 86 ? -2.509 -5.062 5.364 1.00 90.38 86 PRO A N 1
ATOM 695 C CA . PRO A 1 86 ? -1.643 -5.015 6.536 1.00 90.38 86 PRO A CA 1
ATOM 696 C C . PRO A 1 86 ? -2.133 -5.962 7.639 1.00 90.38 86 PRO A C 1
ATOM 698 O O . PRO A 1 86 ? -3.336 -6.191 7.800 1.00 90.38 86 PRO A O 1
ATOM 701 N N . LYS A 1 87 ? -1.198 -6.548 8.394 1.00 88.69 87 LYS A N 1
ATOM 702 C CA . LYS A 1 87 ? -1.527 -7.355 9.576 1.00 88.69 87 LYS A CA 1
ATOM 703 C C . LYS A 1 87 ? -1.505 -6.503 10.834 1.00 88.69 87 LYS A C 1
ATOM 705 O O . LYS A 1 87 ? -0.580 -5.716 11.027 1.00 88.69 87 LYS A O 1
ATOM 710 N N . LYS A 1 88 ? -2.455 -6.792 11.730 1.00 81.94 88 LYS A N 1
ATOM 711 C CA . LYS A 1 88 ? -2.682 -6.128 13.023 1.00 81.94 88 LYS A CA 1
ATOM 712 C C . LYS A 1 88 ? -1.400 -5.737 13.770 1.00 81.94 88 LYS A C 1
ATOM 714 O O . LYS A 1 88 ? -1.282 -4.609 14.222 1.00 81.94 88 LYS A O 1
ATOM 719 N N . ASP A 1 89 ? -0.438 -6.655 13.863 1.00 83.12 89 ASP A N 1
ATOM 720 C CA . ASP A 1 89 ? 0.739 -6.479 14.726 1.00 83.12 89 ASP A CA 1
ATOM 721 C C . ASP A 1 89 ? 2.042 -6.213 13.956 1.00 83.12 89 ASP A C 1
ATOM 723 O O . ASP A 1 89 ? 3.097 -6.045 14.565 1.00 83.12 89 ASP A O 1
ATOM 727 N N . LYS A 1 90 ? 1.991 -6.181 12.619 1.00 84.81 90 LYS A N 1
ATOM 728 C CA . LYS A 1 90 ? 3.194 -6.101 11.770 1.00 84.81 90 LYS A CA 1
ATOM 729 C C . LYS A 1 90 ? 3.147 -4.994 10.720 1.00 84.81 90 LYS A C 1
ATOM 731 O O . LYS A 1 90 ? 4.200 -4.551 10.276 1.00 84.81 90 LYS A O 1
ATOM 736 N N . GLY A 1 91 ? 1.956 -4.539 10.333 1.00 88.44 91 GLY A N 1
ATOM 737 C CA . GLY A 1 91 ? 1.786 -3.662 9.180 1.00 88.44 91 GLY A CA 1
ATOM 738 C C . GLY A 1 91 ? 1.938 -4.434 7.871 1.00 88.44 91 GLY A C 1
ATOM 739 O O . GLY A 1 91 ? 1.562 -5.607 7.790 1.00 88.44 91 GLY A O 1
ATOM 740 N N . ALA A 1 92 ? 2.450 -3.764 6.843 1.00 90.94 92 ALA A N 1
ATOM 741 C CA . ALA A 1 92 ? 2.789 -4.382 5.567 1.00 90.94 92 ALA A CA 1
ATOM 742 C C . ALA A 1 92 ? 3.906 -3.631 4.847 1.00 90.94 92 ALA A C 1
ATOM 744 O O . ALA A 1 92 ? 4.065 -2.420 4.988 1.00 90.94 92 ALA A O 1
ATOM 745 N N . PHE A 1 93 ? 4.631 -4.368 4.016 1.00 91.69 93 PHE A N 1
ATOM 746 C CA . PHE A 1 93 ? 5.660 -3.844 3.142 1.00 91.69 93 PHE A CA 1
ATOM 747 C C . PHE A 1 93 ? 5.324 -4.220 1.702 1.00 91.69 93 PHE A C 1
ATOM 749 O O . PHE A 1 93 ? 5.226 -5.404 1.377 1.00 91.69 93 PHE A O 1
ATOM 756 N N . TYR A 1 94 ? 5.166 -3.218 0.842 1.00 92.56 94 TYR A N 1
ATOM 757 C CA . TYR A 1 94 ? 4.969 -3.401 -0.595 1.00 92.56 94 TYR A CA 1
ATOM 758 C C . TYR A 1 94 ? 6.234 -2.962 -1.318 1.00 92.56 94 TYR A C 1
ATOM 760 O O . TYR A 1 94 ? 6.745 -1.877 -1.067 1.00 92.56 94 TYR A O 1
ATOM 768 N N . ILE A 1 95 ? 6.761 -3.798 -2.197 1.00 90.56 95 ILE A N 1
ATOM 769 C CA . ILE A 1 95 ? 8.027 -3.558 -2.884 1.00 90.56 95 ILE A CA 1
ATOM 770 C C . ILE A 1 95 ? 7.757 -3.625 -4.374 1.00 90.56 95 ILE A C 1
ATOM 772 O O . ILE A 1 95 ? 7.183 -4.599 -4.851 1.00 90.56 95 ILE A O 1
ATOM 776 N N . PHE A 1 96 ? 8.207 -2.618 -5.106 1.00 90.00 96 PHE A N 1
ATOM 777 C CA . PHE A 1 96 ? 8.069 -2.514 -6.550 1.00 90.00 96 PHE A CA 1
ATOM 778 C C . PHE A 1 96 ? 9.446 -2.306 -7.154 1.00 90.00 96 PHE A C 1
ATOM 780 O O . PHE A 1 96 ? 10.253 -1.538 -6.628 1.00 90.00 96 PHE A O 1
ATOM 787 N N . SER A 1 97 ? 9.719 -2.986 -8.258 1.00 87.81 97 SER A N 1
ATOM 788 C CA . SER A 1 97 ? 10.969 -2.839 -8.984 1.00 87.81 97 SER A CA 1
ATOM 789 C C . SER A 1 97 ? 10.713 -2.503 -10.442 1.00 87.81 97 SER A C 1
ATOM 791 O O . SER A 1 97 ? 9.772 -3.011 -11.055 1.00 87.81 97 SER A O 1
ATOM 793 N N . PHE A 1 98 ? 11.566 -1.641 -10.983 1.00 86.25 98 PHE A N 1
ATOM 794 C CA . PHE A 1 98 ? 11.562 -1.235 -12.377 1.00 86.25 98 PHE A CA 1
ATOM 795 C C . PHE A 1 98 ? 12.969 -1.377 -12.954 1.00 86.25 98 PHE A C 1
ATOM 797 O O . PHE A 1 98 ? 13.947 -0.987 -12.314 1.00 86.25 98 PHE A O 1
ATOM 804 N N . PHE A 1 99 ? 13.065 -1.872 -14.184 1.00 81.94 99 PHE A N 1
ATOM 805 C CA . PHE A 1 99 ? 14.275 -1.753 -14.990 1.00 81.94 99 PHE A CA 1
ATOM 806 C C . PHE A 1 99 ? 14.392 -0.322 -15.495 1.00 81.94 99 PHE A C 1
ATOM 808 O O . PHE A 1 99 ? 13.406 0.239 -15.984 1.00 81.94 99 PHE A O 1
ATOM 815 N N . ASN A 1 100 ? 15.579 0.270 -15.378 1.00 69.00 100 ASN A N 1
ATOM 816 C CA . ASN A 1 100 ? 15.783 1.656 -15.764 1.00 69.00 100 ASN A CA 1
ATOM 817 C C . ASN A 1 100 ? 17.130 1.895 -16.439 1.00 69.00 100 ASN A C 1
ATOM 819 O O . ASN A 1 100 ? 18.134 1.299 -16.067 1.00 69.00 100 ASN A O 1
ATOM 823 N N . GLU A 1 101 ? 17.131 2.851 -17.366 1.00 59.28 101 GLU A N 1
ATOM 824 C CA . GLU A 1 101 ? 18.350 3.439 -17.913 1.00 59.28 101 GLU A CA 1
ATOM 825 C C . GLU A 1 101 ? 18.634 4.870 -17.426 1.00 59.28 101 GLU A C 1
ATOM 827 O O . GLU A 1 101 ? 19.754 5.303 -17.663 1.00 59.28 101 GLU A O 1
ATOM 832 N N . SER A 1 102 ? 17.697 5.631 -16.806 1.00 57.22 102 SER A N 1
ATOM 833 C CA . SER A 1 102 ? 17.969 6.985 -16.226 1.00 57.22 102 SER A CA 1
ATOM 834 C C . SER A 1 102 ? 16.791 7.768 -15.577 1.00 57.22 102 SER A C 1
ATOM 836 O O . SER A 1 102 ? 17.011 8.891 -15.128 1.00 57.22 102 SER A O 1
ATOM 838 N N . PHE A 1 103 ? 15.537 7.293 -15.539 1.00 64.88 103 PHE A N 1
ATOM 839 C CA . PHE A 1 103 ? 14.361 8.128 -15.177 1.00 64.88 103 PHE A CA 1
ATOM 840 C C . PHE A 1 103 ? 13.616 7.670 -13.919 1.00 64.88 103 PHE A C 1
ATOM 842 O O . PHE A 1 103 ? 13.564 6.480 -13.659 1.00 64.88 103 PHE A O 1
ATOM 849 N N . GLY A 1 104 ? 13.038 8.602 -13.151 1.00 75.12 104 GLY A N 1
ATOM 850 C CA . GLY A 1 104 ? 12.286 8.310 -11.921 1.00 75.12 104 GLY A CA 1
ATOM 851 C C . GLY A 1 104 ? 10.865 7.769 -12.143 1.00 75.12 104 GLY A C 1
ATOM 852 O O . GLY A 1 104 ? 10.370 7.680 -13.270 1.00 75.12 104 GLY A O 1
ATOM 853 N N . VAL A 1 105 ? 10.195 7.436 -11.039 1.00 79.38 105 VAL A N 1
ATOM 854 C CA . VAL A 1 105 ? 8.794 6.986 -11.010 1.00 79.38 105 VAL A CA 1
ATOM 855 C C . VAL A 1 105 ? 8.021 7.885 -10.053 1.00 79.38 105 VAL A C 1
ATOM 857 O O . VAL A 1 105 ? 8.406 8.038 -8.893 1.00 79.38 105 VAL A O 1
ATOM 860 N N . ASP A 1 106 ? 6.923 8.471 -10.520 1.00 83.94 106 ASP A N 1
ATOM 861 C CA . ASP A 1 106 ? 5.998 9.173 -9.638 1.00 83.94 106 ASP A CA 1
ATOM 862 C C . ASP A 1 106 ? 5.100 8.155 -8.939 1.00 83.94 106 ASP A C 1
ATOM 864 O O . ASP A 1 106 ? 4.465 7.316 -9.583 1.00 83.94 106 ASP A O 1
ATOM 868 N N . VAL A 1 107 ? 5.055 8.231 -7.612 1.00 85.69 107 VAL A N 1
ATOM 869 C CA . VAL A 1 107 ? 4.242 7.357 -6.772 1.00 85.69 107 VAL A CA 1
ATOM 870 C C . VAL A 1 107 ? 3.105 8.171 -6.192 1.00 85.69 107 VAL A C 1
ATOM 872 O O . VAL A 1 107 ? 3.332 9.202 -5.559 1.00 85.69 107 VAL A O 1
ATOM 875 N N . PHE A 1 108 ? 1.882 7.694 -6.374 1.00 84.50 108 PHE A N 1
ATOM 876 C CA . PHE A 1 108 ? 0.715 8.246 -5.707 1.00 84.50 108 PHE A CA 1
ATOM 877 C C . PHE A 1 108 ? 0.180 7.216 -4.727 1.00 84.50 108 PHE A C 1
ATOM 879 O O . PHE A 1 108 ? -0.076 6.072 -5.104 1.00 84.50 108 PHE A O 1
ATOM 886 N N . ILE A 1 109 ? 0.005 7.630 -3.476 1.00 82.38 109 ILE A N 1
ATOM 887 C CA . ILE A 1 109 ? -0.705 6.854 -2.460 1.00 82.38 109 ILE A CA 1
ATOM 888 C C . ILE A 1 109 ? -2.006 7.602 -2.194 1.00 82.38 109 ILE A C 1
ATOM 890 O O . ILE A 1 109 ? -1.996 8.720 -1.672 1.00 82.38 109 ILE A O 1
ATOM 894 N N . ALA A 1 110 ? -3.118 7.012 -2.632 1.00 76.75 110 ALA A N 1
ATOM 895 C CA . ALA A 1 110 ? -4.410 7.681 -2.760 1.00 76.75 110 ALA A CA 1
ATOM 896 C C . ALA A 1 110 ? -4.323 8.999 -3.566 1.00 76.75 110 ALA A C 1
ATOM 898 O O . ALA A 1 110 ? -4.328 8.966 -4.793 1.00 76.75 110 ALA A O 1
ATOM 899 N N . VAL A 1 111 ? -4.244 10.153 -2.892 1.00 66.00 111 VAL A N 1
ATOM 900 C CA . VAL A 1 111 ? -4.280 11.496 -3.512 1.00 66.00 111 VAL A CA 1
ATOM 901 C C . VAL A 1 111 ? -2.936 12.229 -3.403 1.00 66.00 111 VAL A C 1
ATOM 903 O O . VAL A 1 111 ? -2.751 13.277 -4.018 1.00 66.00 111 VAL A O 1
ATOM 906 N N . GLN A 1 112 ? -1.969 11.697 -2.650 1.00 67.38 112 GLN A N 1
ATOM 907 C CA . GLN A 1 112 ? -0.693 12.374 -2.441 1.00 67.38 112 GLN A CA 1
ATOM 908 C C . GLN A 1 112 ? 0.403 11.834 -3.355 1.00 67.38 112 GLN A C 1
ATOM 910 O O . GLN A 1 112 ? 0.630 10.628 -3.421 1.00 67.38 112 GLN A O 1
ATOM 915 N N . THR A 1 113 ? 1.115 12.753 -4.009 1.00 67.44 113 THR A N 1
ATOM 916 C CA . THR A 1 113 ? 2.253 12.453 -4.884 1.00 67.44 113 THR A CA 1
ATOM 917 C C . THR A 1 113 ? 3.567 12.497 -4.119 1.00 67.44 113 THR A C 1
ATOM 919 O O . THR A 1 113 ? 3.851 13.465 -3.410 1.00 67.44 113 THR A O 1
ATOM 922 N N . VAL A 1 114 ? 4.407 11.492 -4.340 1.00 68.19 114 VAL A N 1
ATOM 923 C CA . VAL A 1 114 ? 5.799 11.455 -3.905 1.00 68.19 114 VAL A CA 1
ATOM 924 C C . VAL A 1 114 ? 6.652 10.936 -5.059 1.00 68.19 114 VAL A C 1
ATOM 926 O O . VAL A 1 114 ? 6.408 9.853 -5.584 1.00 68.19 114 VAL A O 1
ATOM 929 N N . SER A 1 115 ? 7.652 11.708 -5.479 1.00 64.06 115 SER A N 1
ATOM 930 C CA . SER A 1 115 ? 8.534 11.302 -6.578 1.00 64.06 115 SER A CA 1
ATOM 931 C C . SER A 1 115 ? 9.684 10.434 -6.062 1.00 64.06 115 SER A C 1
ATOM 933 O O . SER A 1 115 ? 10.428 10.832 -5.159 1.00 64.06 115 SER A O 1
ATOM 935 N N . SER A 1 116 ? 9.839 9.252 -6.661 1.00 61.81 116 SER A N 1
ATOM 936 C CA . SER A 1 116 ? 10.985 8.366 -6.461 1.00 61.81 116 SER A CA 1
ATOM 937 C C . SER A 1 116 ? 12.123 8.781 -7.394 1.00 61.81 116 SER A C 1
ATOM 939 O O . SER A 1 116 ? 11.924 8.932 -8.602 1.00 61.81 116 SER A O 1
ATOM 941 N N . GLY A 1 117 ? 13.324 8.942 -6.833 1.00 58.78 117 GLY A N 1
ATOM 942 C CA . GLY A 1 117 ? 14.550 9.207 -7.590 1.00 58.78 117 GLY A CA 1
ATOM 943 C C . GLY A 1 117 ? 15.032 7.993 -8.397 1.00 58.78 117 GLY A C 1
ATOM 944 O O . GLY A 1 117 ? 14.367 6.962 -8.463 1.00 58.78 117 GLY A O 1
ATOM 945 N N . SER A 1 118 ? 16.216 8.117 -9.000 1.00 59.75 118 SER A N 1
ATOM 946 C CA . SER A 1 118 ? 16.795 7.189 -9.987 1.00 59.75 118 SER A CA 1
ATOM 947 C C . SER A 1 118 ? 17.236 5.815 -9.460 1.00 59.75 118 SER A C 1
ATOM 949 O O . SER A 1 118 ? 17.799 5.048 -10.234 1.00 59.75 118 SER A O 1
ATOM 951 N N . SER A 1 119 ? 17.040 5.500 -8.176 1.00 70.12 119 SER A N 1
ATOM 952 C CA . SER A 1 119 ? 17.676 4.330 -7.549 1.00 70.12 119 SER A CA 1
ATOM 953 C C . SER A 1 119 ? 16.751 3.651 -6.535 1.00 70.12 119 SER A C 1
ATOM 955 O O . SER A 1 119 ? 15.821 2.959 -6.928 1.00 70.12 119 SER A O 1
ATOM 957 N N . ARG A 1 120 ? 16.940 3.839 -5.223 1.00 75.88 120 ARG A N 1
ATOM 958 C CA . ARG A 1 120 ? 16.071 3.231 -4.205 1.00 75.88 120 ARG A CA 1
ATOM 959 C C . ARG A 1 120 ? 15.355 4.295 -3.398 1.00 75.88 120 ARG A C 1
ATOM 961 O O . ARG A 1 120 ? 15.991 5.169 -2.811 1.00 75.88 120 ARG A O 1
ATOM 968 N N . SER A 1 121 ? 14.040 4.177 -3.331 1.00 79.69 121 SER A N 1
ATOM 969 C CA . SER A 1 121 ? 13.178 5.082 -2.590 1.00 79.69 121 SER A CA 1
ATOM 970 C C . SER A 1 121 ? 12.293 4.290 -1.648 1.00 79.69 121 SER A C 1
ATOM 972 O O . SER A 1 121 ? 11.594 3.362 -2.049 1.00 79.69 121 SER A O 1
ATOM 974 N N . TYR A 1 122 ? 12.309 4.680 -0.381 1.00 83.00 122 TYR A N 1
ATOM 975 C CA . TYR A 1 122 ? 11.393 4.151 0.614 1.00 83.00 122 TYR A CA 1
ATOM 976 C C . TYR A 1 122 ? 10.383 5.226 0.956 1.00 83.00 122 TYR A C 1
ATOM 978 O O . TYR A 1 122 ? 10.746 6.315 1.396 1.00 83.00 122 TYR A O 1
ATOM 986 N N . ILE A 1 123 ? 9.121 4.906 0.737 1.00 86.31 123 ILE A N 1
ATOM 987 C CA . ILE A 1 123 ? 7.981 5.754 1.016 1.00 86.31 123 ILE A CA 1
ATOM 988 C C . ILE A 1 123 ? 7.278 5.161 2.227 1.00 86.31 123 ILE A C 1
ATOM 990 O O . ILE A 1 123 ? 6.937 3.982 2.271 1.00 86.31 123 ILE A O 1
ATOM 994 N N . PHE A 1 124 ? 7.054 5.986 3.229 1.00 85.38 124 PHE A N 1
ATOM 995 C CA . PHE A 1 124 ? 6.216 5.650 4.366 1.00 85.38 124 PHE A CA 1
ATOM 996 C C . PHE A 1 124 ? 5.077 6.650 4.413 1.00 85.38 124 PHE A C 1
ATOM 998 O O . PHE A 1 124 ? 5.225 7.808 4.013 1.00 85.38 124 PHE A O 1
ATOM 1005 N N . TYR A 1 125 ? 3.928 6.187 4.875 1.00 86.12 125 TYR A N 1
ATOM 1006 C CA . TYR A 1 125 ? 2.762 7.032 5.014 1.00 86.12 125 TYR A CA 1
ATOM 1007 C C . TYR A 1 125 ? 2.145 6.856 6.394 1.00 86.12 125 TYR A C 1
ATOM 1009 O O . TYR A 1 125 ? 2.121 5.760 6.954 1.00 86.12 125 TYR A O 1
ATOM 1017 N N . THR A 1 126 ? 1.633 7.957 6.923 1.00 85.25 126 THR A N 1
ATOM 1018 C CA . THR A 1 126 ? 0.716 7.961 8.054 1.00 85.25 126 THR A CA 1
ATOM 1019 C C . THR A 1 126 ? -0.691 8.058 7.497 1.00 85.25 126 THR A C 1
ATOM 1021 O O . THR A 1 126 ? -0.966 8.901 6.641 1.00 85.25 126 THR A O 1
ATOM 1024 N N . GLU A 1 127 ? -1.570 7.185 7.967 1.00 86.81 127 GLU A N 1
ATOM 1025 C CA . GLU A 1 127 ? -2.973 7.177 7.582 1.00 86.81 127 GLU A CA 1
ATOM 1026 C C . GLU A 1 127 ? -3.838 7.648 8.749 1.00 86.81 127 GLU A C 1
ATOM 1028 O O . GLU A 1 127 ? -3.664 7.214 9.894 1.00 86.81 127 GLU A O 1
ATOM 1033 N N . THR A 1 128 ? -4.772 8.535 8.419 1.00 86.94 128 THR A N 1
ATOM 1034 C CA . THR A 1 128 ? -5.785 9.045 9.332 1.00 86.94 128 THR A CA 1
ATOM 1035 C C . THR A 1 128 ? -7.162 8.685 8.795 1.00 86.94 128 THR A C 1
ATOM 1037 O O . THR A 1 128 ? -7.494 9.023 7.657 1.00 86.94 128 THR A O 1
ATOM 1040 N N . CYS A 1 129 ? -7.973 8.044 9.629 1.00 87.56 129 CYS A N 1
ATOM 1041 C CA . CYS A 1 129 ? -9.336 7.644 9.319 1.00 87.56 129 CYS A CA 1
ATOM 1042 C C . CYS A 1 129 ? -10.339 8.521 10.069 1.00 87.56 129 CYS A C 1
ATOM 1044 O O . CYS A 1 129 ? -10.133 8.871 11.228 1.00 87.56 129 CYS A O 1
ATOM 1046 N N . TYR A 1 130 ? -11.449 8.841 9.418 1.00 86.44 130 TYR A N 1
ATOM 1047 C CA . TYR A 1 130 ? -12.608 9.477 10.028 1.00 86.44 130 TYR A CA 1
ATOM 1048 C C . TYR A 1 130 ? -13.837 8.612 9.780 1.00 86.44 130 TYR A C 1
ATOM 1050 O O . TYR A 1 130 ? -14.198 8.369 8.626 1.00 86.44 130 TYR A O 1
ATOM 1058 N N . ILE A 1 131 ? -14.455 8.139 10.858 1.00 84.19 131 ILE A N 1
ATOM 1059 C CA . ILE A 1 131 ? -15.636 7.281 10.827 1.00 84.19 131 ILE A CA 1
ATOM 1060 C C . ILE A 1 131 ? -16.837 8.124 11.250 1.00 84.19 131 ILE A C 1
ATOM 1062 O O . ILE A 1 131 ? -16.858 8.673 12.353 1.00 84.19 131 ILE A O 1
ATOM 1066 N N . GLN A 1 132 ? -17.819 8.235 10.355 1.00 83.06 132 GLN A N 1
ATOM 1067 C CA . GLN A 1 132 ? -19.081 8.917 10.651 1.00 83.06 132 GLN A CA 1
ATOM 1068 C C . GLN A 1 132 ? -19.922 8.133 11.669 1.00 83.06 132 GLN A C 1
ATOM 1070 O O . GLN A 1 132 ? -19.793 6.915 11.769 1.00 83.06 132 GLN A O 1
ATOM 1075 N N . LEU A 1 133 ? -20.801 8.838 12.387 1.00 73.75 133 LEU A N 1
ATOM 1076 C CA . LEU A 1 133 ? -21.652 8.356 13.494 1.00 73.75 133 LEU A CA 1
ATOM 1077 C C . LEU A 1 133 ? -22.352 7.000 13.298 1.00 73.75 133 LEU A C 1
ATOM 1079 O O . LEU A 1 133 ? -22.625 6.297 14.268 1.00 73.75 133 LEU A O 1
ATOM 1083 N N . ASP A 1 134 ? -22.707 6.652 12.067 1.00 73.06 134 ASP A N 1
ATOM 1084 C CA . ASP A 1 134 ? -23.438 5.436 11.700 1.00 73.06 134 ASP A CA 1
ATOM 1085 C C . ASP A 1 134 ? -22.543 4.351 11.075 1.00 73.06 134 ASP A C 1
ATOM 1087 O O . ASP A 1 134 ? -23.040 3.352 10.553 1.00 73.06 134 ASP A O 1
ATOM 1091 N N . ASN A 1 135 ? -21.223 4.553 11.096 1.00 71.94 135 ASN A N 1
ATOM 1092 C CA . ASN A 1 135 ? -20.231 3.774 10.360 1.00 71.94 135 ASN A CA 1
ATOM 1093 C C . ASN A 1 135 ? -20.525 3.671 8.845 1.00 71.94 135 ASN A C 1
ATOM 1095 O O . ASN A 1 135 ? -19.990 2.776 8.185 1.00 71.94 135 ASN A O 1
ATOM 1099 N N . SER A 1 136 ? -21.352 4.555 8.267 1.00 74.62 136 SER A N 1
ATOM 1100 C CA . SER A 1 136 ? -21.716 4.493 6.841 1.00 74.62 136 SER A CA 1
ATOM 1101 C C . SER A 1 136 ? -20.544 4.823 5.927 1.00 74.62 136 SER A C 1
ATOM 1103 O O . SER A 1 136 ? -20.388 4.223 4.861 1.00 74.62 136 SER A O 1
ATOM 1105 N N . HIS A 1 137 ? -19.698 5.760 6.357 1.00 80.56 137 HIS A N 1
ATOM 1106 C CA . HIS A 1 137 ? -18.571 6.245 5.584 1.00 80.56 137 HIS A CA 1
ATOM 1107 C C . HIS A 1 137 ? -17.302 6.312 6.427 1.00 80.56 137 HIS A C 1
ATOM 1109 O O . HIS A 1 137 ? -17.273 6.879 7.521 1.00 80.56 137 HIS A O 1
ATOM 1115 N N . VAL A 1 138 ? -16.233 5.763 5.852 1.00 83.44 138 VAL A N 1
ATOM 1116 C CA . VAL A 1 138 ? -14.866 5.885 6.352 1.00 83.44 138 VAL A CA 1
ATOM 1117 C C . VAL A 1 138 ? -14.106 6.777 5.383 1.00 83.44 138 VAL A C 1
ATOM 1119 O O . VAL A 1 138 ? -13.845 6.391 4.244 1.00 83.44 138 VAL A O 1
ATOM 1122 N N . HIS A 1 139 ? -13.758 7.980 5.828 1.00 85.19 139 HIS A N 1
ATOM 1123 C CA . HIS A 1 139 ? -12.913 8.892 5.063 1.00 85.19 139 HIS A CA 1
ATOM 1124 C C . HIS A 1 139 ? -11.460 8.652 5.448 1.00 85.19 139 HIS A C 1
ATOM 1126 O O . HIS A 1 139 ? -11.130 8.611 6.631 1.00 85.19 139 HIS A O 1
ATOM 1132 N N . ARG A 1 140 ? -10.590 8.487 4.451 1.00 85.12 140 ARG A N 1
ATOM 1133 C CA . ARG A 1 140 ? -9.171 8.171 4.647 1.00 85.12 140 ARG A CA 1
ATOM 1134 C C . ARG A 1 140 ? -8.319 9.320 4.127 1.00 85.12 140 ARG A C 1
ATOM 1136 O O . ARG A 1 140 ? -8.554 9.824 3.030 1.00 85.12 140 ARG A O 1
ATOM 1143 N N . SER A 1 141 ? -7.323 9.717 4.903 1.00 85.50 141 SER A N 1
ATOM 1144 C CA . SER A 1 141 ? -6.322 10.709 4.520 1.00 85.50 141 SER A CA 1
ATOM 1145 C C . SER A 1 141 ? -4.928 10.136 4.715 1.00 85.50 141 SER A C 1
ATOM 1147 O O . SER A 1 141 ? -4.687 9.369 5.646 1.00 85.50 141 SER A O 1
ATOM 1149 N N . PHE A 1 142 ? -4.013 10.520 3.832 1.00 86.56 142 PHE A N 1
ATOM 1150 C CA . PHE A 1 142 ? -2.657 9.997 3.791 1.00 86.56 142 PHE A CA 1
ATOM 1151 C C . PHE A 1 142 ? -1.672 11.154 3.857 1.00 86.56 142 PHE A C 1
ATOM 1153 O O . PHE A 1 142 ? -1.801 12.132 3.120 1.00 86.56 142 PHE A O 1
ATOM 1160 N N . GLN A 1 143 ? -0.679 11.019 4.730 1.00 86.69 143 GLN A N 1
ATOM 1161 C CA . GLN A 1 143 ? 0.496 11.873 4.761 1.00 86.69 143 GLN A CA 1
ATOM 1162 C C . GLN A 1 143 ? 1.732 11.022 4.484 1.00 86.69 143 GLN A C 1
ATOM 1164 O O . GLN A 1 143 ? 2.141 10.207 5.304 1.00 86.69 143 GLN A O 1
ATOM 1169 N N . CYS A 1 144 ? 2.337 11.234 3.327 1.00 85.62 144 CYS A N 1
ATOM 1170 C CA . CYS A 1 144 ? 3.454 10.478 2.804 1.00 85.62 144 CYS A CA 1
ATOM 1171 C C . CYS A 1 144 ? 4.763 11.226 3.034 1.00 85.62 144 CYS A C 1
ATOM 1173 O O . CYS A 1 144 ? 4.830 12.457 3.061 1.00 85.62 144 CYS A O 1
ATOM 1175 N N . SER A 1 145 ? 5.831 10.464 3.180 1.00 84.56 145 SER A N 1
ATOM 1176 C CA . SER A 1 145 ? 7.200 10.945 3.271 1.00 84.56 145 SER A CA 1
ATOM 1177 C C . SER A 1 145 ? 8.109 9.927 2.599 1.00 84.56 145 SER A C 1
ATOM 1179 O O . SER A 1 145 ? 7.815 8.732 2.593 1.00 84.56 145 SER A O 1
ATOM 1181 N N . ALA A 1 146 ? 9.198 10.402 2.000 1.00 84.00 146 ALA A N 1
ATOM 1182 C CA . ALA A 1 146 ? 10.143 9.547 1.299 1.00 84.00 146 ALA A CA 1
ATOM 1183 C C . ALA A 1 146 ? 11.569 9.769 1.768 1.00 84.00 146 ALA A C 1
ATOM 1185 O O . ALA A 1 146 ? 12.001 10.896 2.006 1.00 84.00 146 ALA A O 1
ATOM 1186 N N . ILE A 1 147 ? 12.308 8.668 1.816 1.00 81.94 147 ILE A N 1
ATOM 1187 C CA . ILE A 1 147 ? 13.760 8.657 1.889 1.00 81.94 147 ILE A CA 1
ATOM 1188 C C . ILE A 1 147 ? 14.259 8.130 0.549 1.00 81.94 147 ILE A C 1
ATOM 1190 O O . ILE A 1 147 ? 13.978 6.994 0.167 1.00 81.94 147 ILE A O 1
ATOM 1194 N N . ASN A 1 148 ? 15.002 8.977 -0.155 1.00 79.12 148 ASN A N 1
ATOM 1195 C CA . ASN A 1 148 ? 15.614 8.654 -1.434 1.00 79.12 148 ASN A CA 1
ATOM 1196 C C . ASN A 1 148 ? 17.100 8.388 -1.209 1.00 79.12 148 ASN A C 1
ATOM 1198 O O . ASN A 1 148 ? 17.815 9.254 -0.706 1.00 79.12 148 ASN A O 1
ATOM 1202 N N . TYR A 1 149 ? 17.560 7.204 -1.595 1.00 72.81 149 TYR A N 1
ATOM 1203 C CA . TYR A 1 149 ? 18.971 6.854 -1.580 1.00 72.81 149 TYR A CA 1
ATOM 1204 C C . TYR A 1 149 ? 19.548 7.112 -2.971 1.00 72.81 149 TYR A C 1
ATOM 1206 O O . TYR A 1 149 ? 19.156 6.423 -3.917 1.00 72.81 149 TYR A O 1
ATOM 1214 N N . PRO A 1 150 ? 20.444 8.101 -3.129 1.00 64.94 150 PRO A N 1
ATOM 1215 C CA . PRO A 1 150 ? 21.126 8.302 -4.394 1.00 64.94 150 PRO A CA 1
ATOM 1216 C C . PRO A 1 150 ? 22.060 7.116 -4.638 1.00 64.94 150 PRO A C 1
ATOM 1218 O O . PRO A 1 150 ? 22.918 6.824 -3.805 1.00 64.94 150 PRO A O 1
ATOM 1221 N N . SER A 1 151 ? 21.903 6.446 -5.776 1.00 61.75 151 SER A N 1
ATOM 1222 C CA . SER A 1 151 ? 22.931 5.550 -6.296 1.00 61.75 151 SER A CA 1
ATOM 1223 C C . SER A 1 151 ? 23.663 6.224 -7.441 1.00 61.75 151 SER A C 1
ATOM 1225 O O . SER A 1 151 ? 23.065 6.928 -8.256 1.00 61.75 151 SER A O 1
ATOM 1227 N N . TYR A 1 152 ? 24.974 6.015 -7.474 1.00 54.97 152 TYR A N 1
ATOM 1228 C CA . TYR A 1 152 ? 25.842 6.481 -8.551 1.00 54.97 152 TYR A CA 1
ATOM 1229 C C . TYR A 1 152 ? 25.965 5.448 -9.674 1.00 54.97 152 TYR A C 1
ATOM 1231 O O . TYR A 1 152 ? 26.607 5.728 -10.685 1.00 54.97 152 TYR A O 1
ATOM 1239 N N . ASP A 1 153 ? 25.364 4.269 -9.505 1.00 57.16 153 ASP A N 1
ATOM 1240 C CA . ASP A 1 153 ? 25.357 3.235 -10.524 1.00 57.16 153 ASP A CA 1
ATOM 1241 C C . ASP A 1 153 ? 24.134 3.402 -11.435 1.00 57.16 153 ASP A C 1
ATOM 1243 O O . ASP A 1 153 ? 22.982 3.219 -11.042 1.00 57.16 153 ASP A O 1
ATOM 1247 N N . THR A 1 154 ? 24.403 3.788 -12.681 1.00 54.75 154 THR A N 1
ATOM 1248 C CA . THR A 1 154 ? 23.403 4.005 -13.735 1.00 54.75 154 THR A CA 1
ATOM 1249 C C . THR A 1 154 ? 22.725 2.719 -14.207 1.00 54.75 154 THR A C 1
ATOM 1251 O O . THR A 1 154 ? 21.809 2.792 -15.020 1.00 54.75 154 THR A O 1
ATOM 1254 N N . THR A 1 155 ? 23.187 1.552 -13.747 1.00 55.91 155 THR A N 1
ATOM 1255 C CA . THR A 1 155 ? 22.623 0.244 -14.110 1.00 55.91 155 THR A CA 1
ATOM 1256 C C . THR A 1 155 ? 21.661 -0.320 -13.063 1.00 55.91 155 THR A C 1
ATOM 1258 O O . THR A 1 155 ? 21.115 -1.407 -13.252 1.00 55.91 155 THR A O 1
ATOM 1261 N N . GLU A 1 156 ? 21.433 0.394 -11.957 1.00 62.38 156 GLU A N 1
ATOM 1262 C CA . GLU A 1 156 ? 20.572 -0.101 -10.889 1.00 62.38 156 GLU A CA 1
ATOM 1263 C C . GLU A 1 156 ? 19.079 0.008 -11.220 1.00 62.38 156 GLU A C 1
ATOM 1265 O O . GLU A 1 156 ? 18.563 1.047 -11.637 1.00 62.38 156 GLU A O 1
ATOM 1270 N N . ASN A 1 157 ? 18.365 -1.087 -10.949 1.00 71.88 157 ASN A N 1
ATOM 1271 C CA . ASN A 1 157 ? 16.909 -1.117 -10.947 1.00 71.88 157 ASN A CA 1
ATOM 1272 C C . ASN A 1 157 ? 16.359 -0.087 -9.958 1.00 71.88 157 ASN A C 1
ATOM 1274 O O . ASN A 1 157 ? 16.830 0.005 -8.818 1.00 71.88 157 ASN A O 1
ATOM 1278 N N . ILE A 1 158 ? 15.291 0.606 -10.354 1.00 76.31 158 ILE A N 1
ATOM 1279 C CA . ILE A 1 158 ? 14.553 1.432 -9.407 1.00 76.31 158 ILE A CA 1
ATOM 1280 C C . ILE A 1 158 ? 13.812 0.513 -8.447 1.00 76.31 158 ILE A C 1
ATOM 1282 O O . ILE A 1 158 ? 13.038 -0.343 -8.876 1.00 76.31 158 ILE A O 1
ATOM 1286 N N . GLY A 1 159 ? 14.054 0.688 -7.152 1.00 82.69 159 GLY A N 1
ATOM 1287 C CA . GLY A 1 159 ? 13.356 -0.007 -6.078 1.00 82.69 159 GLY A CA 1
ATOM 1288 C C . GLY A 1 159 ? 12.495 0.966 -5.287 1.00 82.69 159 GLY A C 1
ATOM 1289 O O . GLY A 1 159 ? 13.018 1.915 -4.709 1.00 82.69 159 GLY A O 1
ATOM 1290 N N . ILE A 1 160 ? 11.191 0.718 -5.233 1.00 86.50 160 ILE A N 1
ATOM 1291 C CA . ILE A 1 160 ? 10.235 1.500 -4.451 1.00 86.50 160 ILE A CA 1
ATOM 1292 C C . ILE A 1 160 ? 9.693 0.604 -3.349 1.00 86.50 160 ILE A C 1
ATOM 1294 O O . ILE A 1 160 ? 9.014 -0.381 -3.628 1.00 86.50 160 ILE A O 1
ATOM 1298 N N . GLY A 1 161 ? 9.983 0.941 -2.100 1.00 87.50 161 GLY A N 1
ATOM 1299 C CA . GLY A 1 161 ? 9.404 0.272 -0.943 1.00 87.50 161 GLY A CA 1
ATOM 1300 C C . GLY A 1 161 ? 8.348 1.152 -0.288 1.00 87.50 161 GLY A C 1
ATOM 1301 O O . GLY A 1 161 ? 8.658 2.274 0.090 1.00 87.50 161 GLY A O 1
ATOM 1302 N N . ILE A 1 162 ? 7.125 0.659 -0.123 1.00 88.38 162 ILE A N 1
ATOM 1303 C CA . ILE A 1 162 ? 6.035 1.334 0.584 1.00 88.38 162 ILE A CA 1
ATOM 1304 C C . ILE A 1 162 ? 5.788 0.627 1.915 1.00 88.38 162 ILE A C 1
ATOM 1306 O O . ILE A 1 162 ? 5.512 -0.573 1.946 1.00 88.38 162 ILE A O 1
ATOM 1310 N N . ILE A 1 163 ? 5.869 1.383 3.008 1.00 89.06 163 ILE A N 1
ATOM 1311 C CA . ILE A 1 163 ? 5.667 0.888 4.371 1.00 89.06 163 ILE A CA 1
ATOM 1312 C C . ILE A 1 163 ? 4.278 1.304 4.851 1.00 89.06 163 ILE A C 1
ATOM 1314 O O . ILE A 1 163 ? 4.017 2.489 5.060 1.00 89.06 163 ILE A O 1
ATOM 1318 N N . ALA A 1 164 ? 3.406 0.318 5.052 1.00 89.38 164 ALA A N 1
ATOM 1319 C CA . ALA A 1 164 ? 2.110 0.487 5.687 1.00 89.38 164 ALA A CA 1
ATOM 1320 C C . ALA A 1 164 ? 2.219 0.218 7.188 1.00 89.38 164 ALA A C 1
ATOM 1322 O O . ALA A 1 164 ? 2.613 -0.871 7.617 1.00 89.38 164 ALA A O 1
ATOM 1323 N N . LEU A 1 165 ? 1.849 1.215 7.989 1.00 86.12 165 LEU A N 1
ATOM 1324 C CA . LEU A 1 165 ? 1.888 1.121 9.445 1.00 86.12 165 LEU A CA 1
ATOM 1325 C C . LEU A 1 165 ? 0.872 0.099 9.969 1.00 86.12 165 LEU A C 1
ATOM 1327 O O . LEU A 1 165 ? -0.201 -0.087 9.396 1.00 86.12 165 LEU A O 1
ATOM 1331 N N . LYS A 1 166 ? 1.217 -0.541 11.093 1.00 88.25 166 LYS A N 1
ATOM 1332 C CA . LYS A 1 166 ? 0.364 -1.514 11.796 1.00 88.25 166 LYS A CA 1
ATOM 1333 C C . LYS A 1 166 ? -0.903 -0.909 12.403 1.00 88.25 166 LYS A C 1
ATOM 1335 O O . LYS A 1 166 ? -1.864 -1.628 12.642 1.00 88.25 166 LYS A O 1
ATOM 1340 N N . GLU A 1 167 ? -0.899 0.394 12.656 1.00 88.38 167 GLU A N 1
ATOM 1341 C CA . GLU A 1 167 ? -1.971 1.135 13.315 1.00 88.38 167 GLU A CA 1
ATOM 1342 C C . GLU A 1 167 ? -2.210 2.452 12.571 1.00 88.38 167 GLU A C 1
ATOM 1344 O O . GLU A 1 167 ? -1.282 3.014 11.981 1.00 88.38 167 GLU A O 1
ATOM 1349 N N . VAL A 1 168 ? -3.456 2.919 12.602 1.00 88.62 168 VAL A N 1
ATOM 1350 C CA . VAL A 1 168 ? -3.913 4.174 12.001 1.00 88.62 168 VAL A CA 1
ATOM 1351 C C . VAL A 1 168 ? -4.618 5.028 13.043 1.00 88.62 168 VAL A C 1
ATOM 1353 O O . VAL A 1 168 ? -5.299 4.521 13.940 1.00 88.62 168 VAL A O 1
ATOM 1356 N N . ILE A 1 169 ? -4.463 6.340 12.906 1.00 87.81 169 ILE A N 1
ATOM 1357 C CA . ILE A 1 169 ? -5.117 7.307 13.783 1.00 87.81 169 ILE A CA 1
ATOM 1358 C C . ILE A 1 169 ? -6.566 7.433 13.322 1.00 87.81 169 ILE A C 1
ATOM 1360 O O . ILE A 1 169 ? -6.812 7.796 12.176 1.00 87.81 169 ILE A O 1
ATOM 1364 N N . THR A 1 170 ? -7.525 7.135 14.192 1.00 86.19 170 THR A N 1
ATOM 1365 C CA . THR A 1 170 ? -8.949 7.141 13.849 1.00 86.19 170 THR A CA 1
ATOM 1366 C C . THR A 1 170 ? -9.713 8.147 14.695 1.00 86.19 170 THR A C 1
ATOM 1368 O O . THR A 1 170 ? -9.620 8.142 15.920 1.00 86.19 170 THR A O 1
ATOM 1371 N N . TYR A 1 171 ? -10.478 8.998 14.019 1.00 83.50 171 TYR A N 1
ATOM 1372 C CA . TYR A 1 171 ? -11.466 9.894 14.600 1.00 83.50 171 TYR A CA 1
ATOM 1373 C C . TYR A 1 171 ? -12.844 9.253 14.453 1.00 83.50 171 TYR A C 1
ATOM 1375 O O . TYR A 1 171 ? -13.253 8.941 13.332 1.00 83.50 171 TYR A O 1
ATOM 1383 N N . ILE A 1 172 ? -13.548 9.050 15.562 1.00 83.12 172 ILE A N 1
ATOM 1384 C CA . ILE A 1 172 ? -14.887 8.454 15.568 1.00 83.12 172 ILE A CA 1
ATOM 1385 C C . ILE A 1 172 ? -15.863 9.523 16.043 1.00 83.12 172 ILE A C 1
ATOM 1387 O O . ILE A 1 172 ? -15.675 10.104 17.113 1.00 83.12 172 ILE A O 1
ATOM 1391 N N . GLU A 1 173 ? -16.881 9.822 15.236 1.00 79.88 173 GLU A N 1
ATOM 1392 C CA . GLU A 1 173 ? -17.967 10.682 15.698 1.00 79.88 173 GLU A CA 1
ATOM 1393 C C . GLU A 1 173 ? -18.846 9.925 16.704 1.00 79.88 173 GLU A C 1
ATOM 1395 O O . GLU A 1 173 ? -19.354 8.838 16.429 1.00 79.88 173 GLU A O 1
ATOM 1400 N N . GLU A 1 174 ? -19.072 10.533 17.861 1.00 73.75 174 GLU A N 1
ATOM 1401 C CA . GLU A 1 174 ? -19.915 9.999 18.921 1.00 73.75 174 GLU A CA 1
ATOM 1402 C C . GLU A 1 174 ? -21.253 10.745 18.987 1.00 73.75 174 GLU A C 1
ATOM 1404 O O . GLU A 1 174 ? -21.301 11.974 18.817 1.00 73.75 174 GLU A O 1
ATOM 1409 N N . PRO A 1 175 ? -22.367 10.034 19.251 1.00 66.56 175 PRO A N 1
ATOM 1410 C CA . PRO A 1 175 ? -23.680 10.657 19.334 1.00 66.56 175 PRO A CA 1
ATOM 1411 C C . PRO A 1 175 ? -23.717 11.684 20.465 1.00 66.56 175 PRO A C 1
ATOM 1413 O O . PRO A 1 175 ? -23.308 11.416 21.595 1.00 66.56 175 PRO A O 1
ATOM 1416 N N . ALA A 1 176 ? -24.242 12.874 20.167 1.00 62.03 176 ALA A N 1
ATOM 1417 C CA . ALA A 1 176 ? -24.401 13.936 21.150 1.00 62.03 176 ALA A CA 1
ATOM 1418 C C . ALA A 1 176 ? -25.477 13.540 22.178 1.00 62.03 176 ALA A C 1
ATOM 1420 O O . ALA A 1 176 ? -26.663 13.694 21.913 1.00 62.03 176 ALA A O 1
ATOM 1421 N N . LEU A 1 177 ? -25.035 13.041 23.341 1.00 57.12 177 LEU A N 1
ATOM 1422 C CA . LEU A 1 177 ? -25.844 12.515 24.451 1.00 57.12 177 LEU A CA 1
ATOM 1423 C C . LEU A 1 177 ? -26.784 11.362 24.061 1.00 57.12 177 LEU A C 1
ATOM 1425 O O . LEU A 1 177 ? -27.719 11.501 23.274 1.00 57.12 177 LEU A O 1
ATOM 1429 N N . GLN A 1 178 ? -26.604 10.209 24.707 1.00 58.47 178 GLN A N 1
ATOM 1430 C CA . GLN A 1 178 ? -27.537 9.105 24.546 1.00 58.47 178 GLN A CA 1
ATOM 1431 C C . GLN A 1 178 ? -28.919 9.534 25.057 1.00 58.47 178 GLN A C 1
ATOM 1433 O O . GLN A 1 178 ? -29.088 9.965 26.200 1.00 58.47 178 GLN A O 1
ATOM 1438 N N . LEU A 1 179 ? -29.944 9.356 24.221 1.00 57.75 179 LEU A N 1
ATOM 1439 C CA . LEU A 1 179 ? -31.352 9.434 24.621 1.00 57.75 179 LEU A CA 1
ATOM 1440 C C . LEU A 1 179 ? -31.597 8.648 25.924 1.00 57.75 179 LEU A C 1
ATOM 1442 O O . LEU A 1 179 ? -32.410 9.064 26.737 1.00 57.75 179 LEU A O 1
ATOM 1446 N N . ALA A 1 180 ? -30.846 7.563 26.148 1.00 58.19 180 ALA A N 1
ATOM 1447 C CA . ALA A 1 180 ? -30.841 6.770 27.373 1.00 58.19 180 ALA A CA 1
ATOM 1448 C C . ALA A 1 180 ? -30.481 7.571 28.637 1.00 58.19 180 ALA A C 1
ATOM 1450 O O . ALA A 1 180 ? -31.158 7.402 29.642 1.00 58.19 180 ALA A O 1
ATOM 1451 N N . ASP A 1 181 ? -29.510 8.485 28.602 1.00 57.78 181 ASP A N 1
ATOM 1452 C CA . ASP A 1 181 ? -29.170 9.331 29.759 1.00 57.78 181 ASP A CA 1
ATOM 1453 C C . ASP A 1 181 ? -30.271 10.360 30.038 1.00 57.78 181 ASP A C 1
ATOM 1455 O O . ASP A 1 181 ? -30.614 10.657 31.185 1.00 57.78 181 ASP A O 1
ATOM 1459 N N . THR A 1 182 ? -30.890 10.859 28.968 1.00 58.44 182 THR A N 1
ATOM 1460 C CA . THR A 1 182 ? -32.005 11.810 29.047 1.00 58.44 182 THR A CA 1
ATOM 1461 C C . THR A 1 182 ? -33.277 11.127 29.567 1.00 58.44 182 THR A C 1
ATOM 1463 O O . THR A 1 182 ? -33.949 11.651 30.454 1.00 58.44 182 THR A O 1
ATOM 1466 N N . PHE A 1 183 ? -33.582 9.922 29.079 1.00 59.34 183 PHE A N 1
ATOM 1467 C CA . PHE A 1 183 ? -34.718 9.109 29.514 1.00 59.34 183 PHE A CA 1
ATOM 1468 C C . PHE A 1 183 ? -34.501 8.456 30.874 1.00 59.34 183 PHE A C 1
ATOM 1470 O O . PHE A 1 183 ? -35.472 8.280 31.599 1.00 59.34 183 PHE A O 1
ATOM 1477 N N . SER A 1 184 ? -33.267 8.136 31.256 1.00 59.56 184 SER A N 1
ATOM 1478 C CA . SER A 1 184 ? -32.931 7.662 32.602 1.00 59.56 184 SER A CA 1
ATOM 1479 C C . SER A 1 184 ? -33.159 8.771 33.629 1.00 59.56 184 SER A C 1
ATOM 1481 O O . SER A 1 184 ? -33.821 8.546 34.642 1.00 59.56 184 SER A O 1
ATOM 1483 N N . ASN A 1 185 ? -32.746 10.007 33.314 1.00 60.22 185 ASN A N 1
ATOM 1484 C CA . ASN A 1 185 ? -33.071 11.167 34.141 1.00 60.22 185 ASN A CA 1
ATOM 1485 C C . ASN A 1 185 ? -34.586 11.394 34.221 1.00 60.22 185 ASN A C 1
ATOM 1487 O O . ASN A 1 185 ? -35.138 11.452 35.317 1.00 60.22 185 ASN A O 1
ATOM 1491 N N . ILE A 1 186 ? -35.287 11.461 33.084 1.00 68.94 186 ILE A N 1
ATOM 1492 C CA . ILE A 1 186 ? -36.744 11.683 33.060 1.00 68.94 186 ILE A CA 1
ATOM 1493 C C . ILE A 1 186 ? -37.499 10.539 33.760 1.00 68.94 186 ILE A C 1
ATOM 1495 O O . ILE A 1 186 ? -38.408 10.793 34.546 1.00 68.94 186 ILE A O 1
ATOM 1499 N N . GLY A 1 187 ? -37.105 9.286 33.534 1.00 65.19 187 GLY A N 1
ATOM 1500 C CA . GLY A 1 187 ? -37.692 8.099 34.154 1.00 65.19 187 GLY A CA 1
ATOM 1501 C C . GLY A 1 187 ? -37.472 8.050 35.665 1.00 65.19 187 GLY A C 1
ATOM 1502 O O . GLY A 1 187 ? -38.392 7.699 36.403 1.00 65.19 187 GLY A O 1
ATOM 1503 N N . GLY A 1 188 ? -36.302 8.484 36.144 1.00 63.72 188 GLY A N 1
ATOM 1504 C CA . GLY A 1 188 ? -36.027 8.666 37.568 1.00 63.72 188 GLY A CA 1
ATOM 1505 C C . GLY A 1 188 ? -36.938 9.716 38.210 1.00 63.72 188 GLY A C 1
ATOM 1506 O O . GLY A 1 188 ? -37.554 9.445 39.241 1.00 63.72 188 GLY A O 1
ATOM 1507 N N . TYR A 1 189 ? -37.104 10.881 37.570 1.00 64.88 189 TYR A N 1
ATOM 1508 C CA . TYR A 1 189 ? -38.005 11.933 38.060 1.00 64.88 189 TYR A CA 1
ATOM 1509 C C . TYR A 1 189 ? -39.477 11.504 38.044 1.00 64.88 189 TYR A C 1
ATOM 1511 O O . TYR A 1 189 ? -40.184 11.728 39.025 1.00 64.88 189 TYR A O 1
ATOM 1519 N N . ILE A 1 190 ? -39.936 10.835 36.981 1.00 70.25 190 ILE A N 1
ATOM 1520 C CA . ILE A 1 190 ? -41.310 10.317 36.891 1.00 70.25 190 ILE A CA 1
ATOM 1521 C C . ILE A 1 190 ? -41.562 9.244 37.959 1.00 70.25 190 ILE A C 1
ATOM 1523 O O . ILE A 1 190 ? -42.625 9.244 38.575 1.00 70.25 190 ILE A O 1
ATOM 1527 N N . SER A 1 191 ? -40.589 8.369 38.229 1.00 68.88 191 SER A N 1
ATOM 1528 C CA . SER A 1 191 ? -40.690 7.347 39.279 1.00 68.88 191 SER A CA 1
ATOM 1529 C C . SER A 1 191 ? -40.813 7.970 40.674 1.00 68.88 191 SER A C 1
ATOM 1531 O O . SER A 1 191 ? -41.700 7.603 41.444 1.00 68.88 191 SER A O 1
ATOM 1533 N N . ILE A 1 192 ? -39.999 8.988 40.979 1.00 69.00 192 ILE A N 1
ATOM 1534 C CA . ILE A 1 192 ? -40.085 9.733 42.243 1.00 69.00 192 ILE A CA 1
ATOM 1535 C C . ILE A 1 192 ? -41.446 10.430 42.364 1.00 69.00 192 ILE A C 1
ATOM 1537 O O . ILE A 1 192 ? -42.118 10.279 43.384 1.00 69.00 192 ILE A O 1
ATOM 1541 N N . CYS A 1 193 ? -41.901 11.136 41.325 1.00 70.25 193 CYS A N 1
ATOM 1542 C CA . CYS A 1 193 ? -43.224 11.761 41.319 1.00 70.25 193 CYS A CA 1
ATOM 1543 C C . CYS A 1 193 ? -44.352 10.733 41.504 1.00 70.25 193 CYS A C 1
ATOM 1545 O O . CYS A 1 193 ? -45.279 10.989 42.267 1.00 70.25 193 CYS A O 1
ATOM 1547 N N . GLY A 1 194 ? -44.258 9.557 40.876 1.00 67.06 194 GLY A N 1
ATOM 1548 C CA . GLY A 1 194 ? -45.213 8.461 41.049 1.00 67.06 194 GLY A CA 1
ATOM 1549 C C . GLY A 1 194 ? -45.259 7.926 42.483 1.00 67.06 194 GLY A C 1
ATOM 1550 O O . GLY A 1 194 ? -46.344 7.686 43.007 1.00 67.06 194 GLY A O 1
ATOM 1551 N N . ILE A 1 195 ? -44.106 7.814 43.150 1.00 66.50 195 ILE A N 1
ATOM 1552 C CA . ILE A 1 195 ? -44.020 7.429 44.568 1.00 66.50 195 ILE A CA 1
ATOM 1553 C C . ILE A 1 195 ? -44.670 8.493 45.462 1.00 66.50 195 ILE A C 1
ATOM 1555 O O . ILE A 1 195 ? -45.438 8.146 46.356 1.00 66.50 195 ILE A O 1
ATOM 1559 N N . PHE A 1 196 ? -44.422 9.782 45.213 1.00 64.69 196 PHE A N 1
ATOM 1560 C CA . PHE A 1 196 ? -45.062 10.859 45.974 1.00 64.69 196 PHE A CA 1
ATOM 1561 C C . PHE A 1 196 ? -46.580 10.888 45.769 1.00 64.69 196 PHE A C 1
ATOM 1563 O O . PHE A 1 196 ? -47.322 11.000 46.740 1.00 64.69 196 PHE A O 1
ATOM 1570 N N . VAL A 1 197 ? -47.063 10.718 44.537 1.00 66.00 197 VAL A N 1
ATOM 1571 C CA . VAL A 1 197 ? -48.505 10.624 44.268 1.00 66.00 197 VAL A CA 1
ATOM 1572 C C . VAL A 1 197 ? -49.103 9.387 44.944 1.00 66.00 197 VAL A C 1
ATOM 1574 O O . VAL A 1 197 ? -50.153 9.484 45.558 1.00 66.00 197 VAL A O 1
ATOM 1577 N N . PHE A 1 198 ? -48.433 8.235 44.919 1.00 63.53 198 PHE A N 1
ATOM 1578 C CA . PHE A 1 198 ? -48.926 7.023 45.580 1.00 63.53 198 PHE A CA 1
ATOM 1579 C C . PHE A 1 198 ? -48.979 7.138 47.116 1.00 63.53 198 PHE A C 1
ATOM 1581 O O . PHE A 1 198 ? -49.902 6.620 47.744 1.00 63.53 198 PHE A O 1
ATOM 1588 N N . LEU A 1 199 ? -47.996 7.809 47.725 1.00 63.53 199 LEU A N 1
ATOM 1589 C CA . LEU A 1 199 ? -47.902 7.973 49.180 1.00 63.53 199 LEU A CA 1
ATOM 1590 C C . LEU A 1 199 ? -48.809 9.078 49.733 1.00 63.53 199 LEU A C 1
ATOM 1592 O O . LEU A 1 199 ? -49.231 8.973 50.883 1.00 63.53 199 LEU A O 1
ATOM 1596 N N . PHE A 1 200 ? -49.089 10.120 48.946 1.00 64.81 200 PHE A N 1
ATOM 1597 C CA . PHE A 1 200 ? -49.760 11.334 49.425 1.00 64.81 200 PHE A CA 1
ATOM 1598 C C . PHE A 1 200 ? -51.045 11.702 48.670 1.00 64.81 200 PHE A C 1
ATOM 1600 O O . PHE A 1 200 ? -51.688 12.675 49.051 1.00 64.81 200 PHE A O 1
ATOM 1607 N N . ALA A 1 201 ? -51.451 10.963 47.629 1.00 54.12 201 ALA A N 1
ATOM 1608 C CA . ALA A 1 201 ? -52.816 11.069 47.115 1.00 54.12 201 ALA A CA 1
ATOM 1609 C C . ALA A 1 201 ? -53.781 10.428 48.117 1.00 54.12 201 ALA A C 1
ATOM 1611 O O . ALA A 1 201 ? -53.523 9.313 48.580 1.00 54.12 201 ALA A O 1
ATOM 1612 N N . ASP A 1 202 ? -54.877 11.139 48.398 1.00 54.59 202 ASP A N 1
ATOM 1613 C CA . ASP A 1 202 ? -55.729 11.053 49.595 1.00 54.59 202 ASP A CA 1
ATOM 1614 C C . ASP A 1 202 ? -56.145 9.644 50.075 1.00 54.59 202 ASP A C 1
ATOM 1616 O O . ASP A 1 202 ? -56.440 9.495 51.254 1.00 54.59 202 ASP A O 1
ATOM 1620 N N . ASP A 1 203 ? -56.071 8.593 49.247 1.00 57.69 203 ASP A N 1
ATOM 1621 C CA . ASP A 1 203 ? -56.453 7.220 49.623 1.00 57.69 203 ASP A CA 1
ATOM 1622 C C . ASP A 1 203 ? -55.506 6.099 49.124 1.00 57.69 203 ASP A C 1
ATOM 1624 O O . ASP A 1 203 ? -55.767 4.911 49.353 1.00 57.69 203 ASP A O 1
ATOM 1628 N N . GLY A 1 204 ? -54.400 6.418 48.438 1.00 57.03 204 GLY A N 1
ATOM 1629 C CA . GLY A 1 204 ? -53.576 5.429 47.714 1.00 57.03 204 GLY A CA 1
ATOM 1630 C C . GLY A 1 204 ? -52.883 4.400 48.618 1.00 57.03 204 GLY A C 1
ATOM 1631 O O . GLY A 1 204 ? -53.020 3.184 48.442 1.00 57.03 204 GLY A O 1
ATOM 1632 N N . PHE A 1 205 ? -52.190 4.884 49.648 1.00 56.56 205 PHE A N 1
ATOM 1633 C CA . PHE A 1 205 ? -51.475 4.046 50.614 1.00 56.56 205 PHE A CA 1
ATOM 1634 C C . PHE A 1 205 ? -52.423 3.242 51.524 1.00 56.56 205 PHE A C 1
ATOM 1636 O O . PHE A 1 205 ? -52.170 2.072 51.826 1.00 56.56 205 PHE A O 1
ATOM 1643 N N . ILE A 1 206 ? -53.554 3.838 51.916 1.00 57.56 206 ILE A N 1
ATOM 1644 C CA . ILE A 1 206 ? -54.567 3.199 52.770 1.00 57.56 206 ILE A CA 1
ATOM 1645 C C . ILE A 1 206 ? -55.291 2.073 52.015 1.00 57.56 206 ILE A C 1
ATOM 1647 O O . ILE A 1 206 ? -55.490 0.988 52.569 1.00 57.56 206 ILE A O 1
ATOM 1651 N N . THR A 1 207 ? -55.601 2.275 50.731 1.00 60.44 207 THR A N 1
ATOM 1652 C CA . THR A 1 207 ? -56.219 1.253 49.868 1.00 60.44 207 THR A CA 1
ATOM 1653 C C . THR A 1 207 ? -55.276 0.069 49.616 1.00 60.44 207 THR A C 1
ATOM 1655 O O . THR A 1 207 ? -55.703 -1.086 49.670 1.00 60.44 207 THR A O 1
ATOM 1658 N N . PHE A 1 208 ? -53.975 0.316 49.424 1.00 59.97 208 PHE A N 1
ATOM 1659 C CA . PHE A 1 208 ? -52.974 -0.749 49.278 1.00 59.97 208 PHE A CA 1
ATOM 1660 C C . PHE A 1 208 ? -52.809 -1.589 50.556 1.00 59.97 208 PHE A C 1
ATOM 1662 O O . PHE A 1 208 ? -52.792 -2.821 50.493 1.00 59.97 208 PHE A O 1
ATOM 1669 N N . LEU A 1 209 ? -52.740 -0.947 51.728 1.00 56.75 209 LEU A N 1
ATOM 1670 C CA . LEU A 1 209 ? -52.676 -1.654 53.011 1.00 56.75 209 LEU A CA 1
ATOM 1671 C C . LEU A 1 209 ? -53.951 -2.460 53.298 1.00 56.75 209 LEU A C 1
ATOM 1673 O O . LEU A 1 209 ? -53.860 -3.572 53.817 1.00 56.75 209 LEU A O 1
ATOM 1677 N N . SER A 1 210 ? -55.121 -1.929 52.933 1.00 58.12 210 SER A N 1
ATOM 1678 C CA . SER A 1 210 ? -56.411 -2.622 53.042 1.00 58.12 210 SER A CA 1
ATOM 1679 C C . SER A 1 210 ? -56.440 -3.915 52.216 1.00 58.12 210 SER A C 1
ATOM 1681 O O . SER A 1 210 ? -56.785 -4.976 52.741 1.00 58.12 210 SER A O 1
ATOM 1683 N N . ASN A 1 211 ? -55.986 -3.863 50.960 1.00 57.50 211 ASN A N 1
ATOM 1684 C CA . ASN A 1 211 ? -55.946 -5.034 50.080 1.00 57.50 211 ASN A CA 1
ATOM 1685 C C . ASN A 1 211 ? -54.910 -6.072 50.532 1.00 57.50 211 ASN A C 1
ATOM 1687 O O . ASN A 1 211 ? -55.236 -7.252 50.623 1.00 57.50 211 ASN A O 1
ATOM 1691 N N . LYS A 1 212 ? -53.709 -5.647 50.947 1.00 56.56 212 LYS A N 1
ATOM 1692 C CA . LYS A 1 212 ? -52.685 -6.572 51.463 1.00 56.56 212 LYS A CA 1
ATOM 1693 C C . LYS A 1 212 ? -53.153 -7.326 52.715 1.00 56.56 212 LYS A C 1
ATOM 1695 O O . LYS A 1 212 ? -52.824 -8.495 52.890 1.00 56.56 212 LYS A O 1
ATOM 1700 N N . LYS A 1 213 ? -53.940 -6.669 53.575 1.00 49.44 213 LYS A N 1
ATOM 1701 C CA . LYS A 1 213 ? -54.522 -7.279 54.781 1.00 49.44 213 LYS A CA 1
ATOM 1702 C C . LYS A 1 213 ? -55.652 -8.265 54.448 1.00 49.44 213 LYS A C 1
ATOM 1704 O O . LYS A 1 213 ? -55.846 -9.236 55.178 1.00 49.44 213 LYS A O 1
ATOM 1709 N N . ARG A 1 214 ? -56.374 -8.034 53.345 1.00 50.66 214 ARG A N 1
ATOM 1710 C CA . ARG A 1 214 ? -57.434 -8.915 52.829 1.00 50.66 214 ARG A CA 1
ATOM 1711 C C . ARG A 1 214 ? -56.865 -10.199 52.222 1.00 50.66 214 ARG A C 1
ATOM 1713 O O . ARG A 1 214 ? -57.390 -11.272 52.502 1.00 50.66 214 ARG A O 1
ATOM 1720 N N . ASP A 1 215 ? -55.750 -10.101 51.503 1.00 50.47 215 ASP A N 1
ATOM 1721 C CA . ASP A 1 215 ? -55.085 -11.260 50.894 1.00 50.47 215 ASP A CA 1
ATOM 1722 C C . ASP A 1 215 ? -54.422 -12.167 51.943 1.00 50.47 215 ASP A C 1
ATOM 1724 O O . ASP A 1 215 ? -54.474 -13.389 51.829 1.00 50.47 215 ASP A O 1
ATOM 1728 N N . SER A 1 216 ? -53.887 -11.597 53.032 1.00 53.06 216 SER A N 1
ATOM 1729 C CA . SER A 1 216 ? -53.387 -12.387 54.168 1.00 53.06 216 SER A CA 1
ATOM 1730 C C . SER A 1 216 ? -54.491 -13.066 54.987 1.00 53.06 216 SER A C 1
ATOM 1732 O O . SER A 1 216 ? -54.226 -14.066 55.637 1.00 53.06 216 SER A O 1
ATOM 1734 N N . ALA A 1 217 ? -55.726 -12.550 54.960 1.00 50.50 217 ALA A N 1
ATOM 1735 C CA . ALA A 1 217 ? -56.859 -13.144 55.679 1.00 50.50 217 ALA A CA 1
ATOM 1736 C C . ALA A 1 217 ? -57.556 -14.269 54.886 1.00 50.50 217 ALA A C 1
ATOM 1738 O O . ALA A 1 217 ? -58.298 -15.060 55.461 1.00 50.50 217 ALA A O 1
ATOM 1739 N N . SER A 1 218 ? -57.310 -14.356 53.574 1.00 48.84 218 SER A N 1
ATOM 1740 C CA . SER A 1 218 ? -57.853 -15.402 52.697 1.00 48.84 218 SER A CA 1
ATOM 1741 C C . SER A 1 218 ? -57.077 -16.722 52.762 1.00 48.84 218 SER A C 1
ATOM 1743 O O . SER A 1 218 ? -57.560 -17.715 52.229 1.00 48.84 218 SER A O 1
ATOM 1745 N N . TYR A 1 219 ? -55.889 -16.752 53.374 1.00 42.75 219 TYR A N 1
ATOM 1746 C CA . TYR A 1 219 ? -55.035 -17.948 53.411 1.00 42.75 219 TYR A CA 1
ATOM 1747 C C . TYR A 1 219 ? -55.177 -18.792 54.692 1.00 42.75 219 TYR A C 1
ATOM 1749 O O . TYR A 1 219 ? -54.600 -19.871 54.762 1.00 42.75 219 TYR A O 1
ATOM 1757 N N . ASP A 1 220 ? -55.973 -18.343 55.671 1.00 47.81 220 ASP A N 1
ATOM 1758 C CA . ASP A 1 220 ? -56.114 -18.995 56.987 1.00 47.81 220 ASP A CA 1
ATOM 1759 C C . ASP A 1 220 ? -57.459 -19.729 57.200 1.00 47.81 220 ASP A C 1
ATOM 1761 O O . ASP A 1 220 ? -57.781 -20.100 58.327 1.00 47.81 220 ASP A O 1
ATOM 1765 N N . THR A 1 221 ? -58.276 -19.966 56.161 1.00 47.97 221 THR A N 1
ATOM 1766 C CA . THR A 1 221 ? -59.617 -20.588 56.340 1.00 47.97 221 THR A CA 1
ATOM 1767 C C . THR A 1 221 ? -59.900 -21.902 55.605 1.00 47.97 221 THR A C 1
ATOM 1769 O O . THR A 1 221 ? -61.015 -22.402 55.721 1.00 47.97 221 THR A O 1
ATOM 1772 N N . ASP A 1 222 ? -58.905 -22.556 54.998 1.00 46.00 222 ASP A N 1
ATOM 1773 C CA . ASP A 1 222 ? -5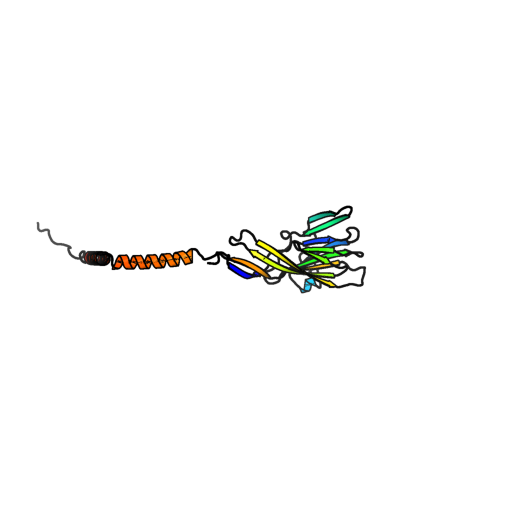9.098 -23.858 54.324 1.00 46.00 222 ASP A CA 1
ATOM 1774 C C . ASP A 1 222 ? -58.430 -25.049 55.041 1.00 46.00 222 ASP A C 1
ATOM 1776 O O . ASP A 1 222 ? -57.906 -25.966 54.412 1.00 46.00 222 ASP A O 1
ATOM 1780 N N . THR A 1 223 ? -58.483 -25.090 56.379 1.00 47.06 223 THR A N 1
ATOM 1781 C CA . THR A 1 223 ? -58.187 -26.334 57.119 1.00 47.06 223 THR A CA 1
ATOM 1782 C C . THR A 1 223 ? -59.107 -26.505 58.323 1.00 47.06 223 THR A C 1
ATOM 1784 O O . THR A 1 223 ? -58.689 -26.304 59.449 1.00 47.06 223 THR A O 1
ATOM 1787 N N . GLU A 1 224 ? -60.376 -26.848 58.092 1.00 46.47 224 GLU A N 1
ATOM 1788 C CA . GLU A 1 224 ? -61.165 -27.725 58.977 1.00 46.47 224 GLU A CA 1
ATOM 1789 C C . GLU A 1 224 ? -62.596 -27.869 58.442 1.00 46.47 224 GLU A C 1
ATOM 1791 O O . GLU A 1 224 ? -63.407 -26.951 58.559 1.00 46.47 224 GLU A O 1
ATOM 1796 N N . LYS A 1 225 ? -62.906 -29.041 57.868 1.00 37.22 225 LYS A N 1
ATOM 1797 C CA . LYS A 1 225 ? -64.168 -29.789 58.062 1.00 37.22 225 LYS A CA 1
ATOM 1798 C C . LYS A 1 225 ? -64.191 -31.038 57.180 1.00 37.22 225 LYS A C 1
ATOM 1800 O O . LYS A 1 225 ? -64.708 -31.037 56.067 1.00 37.22 225 LYS A O 1
ATOM 1805 N N . GLY A 1 226 ? -63.641 -32.122 57.721 1.00 35.09 226 GLY A N 1
ATOM 1806 C CA . GLY A 1 226 ? -63.894 -33.485 57.271 1.00 35.09 226 GLY A CA 1
ATOM 1807 C C . GLY A 1 226 ? -64.708 -34.234 58.325 1.00 35.09 226 GLY A C 1
ATOM 1808 O O . GLY A 1 226 ? -64.270 -34.330 59.462 1.00 35.09 226 GLY A O 1
ATOM 1809 N N . GLN A 1 227 ? -65.854 -34.763 57.886 1.00 38.03 227 GLN A N 1
ATOM 1810 C CA . GLN A 1 227 ? -66.642 -35.865 58.460 1.00 38.03 227 GLN A CA 1
ATOM 1811 C C . GLN A 1 227 ? -67.354 -35.655 59.806 1.00 38.03 227 GLN A C 1
ATOM 1813 O O . GLN A 1 227 ? -66.756 -35.725 60.867 1.00 38.03 227 GLN A O 1
ATOM 1818 N N . ASP A 1 228 ? -68.685 -35.538 59.734 1.00 38.38 228 ASP A N 1
ATOM 1819 C CA . ASP A 1 228 ? -69.577 -36.525 60.360 1.00 38.38 228 ASP A CA 1
ATOM 1820 C C . ASP A 1 228 ? -71.019 -36.371 59.855 1.00 38.38 228 ASP A C 1
ATOM 1822 O O . ASP A 1 228 ? -71.570 -35.269 59.862 1.00 38.38 228 ASP A O 1
ATOM 1826 N N . ASN A 1 229 ? -71.606 -37.486 59.397 1.00 37.19 229 ASN A N 1
ATOM 1827 C CA . ASN A 1 229 ? -72.988 -37.938 59.644 1.00 37.19 229 ASN A CA 1
ATOM 1828 C C . ASN A 1 229 ? -73.487 -38.865 58.527 1.00 37.19 229 ASN A C 1
ATOM 1830 O O . ASN A 1 229 ? -73.761 -38.375 57.438 1.00 37.19 229 ASN A O 1
ATOM 1834 N N . VAL A 1 230 ? -73.753 -40.139 58.848 1.00 36.38 230 VAL A N 1
ATOM 1835 C CA . VAL A 1 230 ? -75.036 -40.801 58.523 1.00 36.38 230 VAL A CA 1
ATOM 1836 C C . VAL A 1 230 ? -75.337 -41.856 59.602 1.00 36.38 230 VAL A C 1
ATOM 1838 O O . VAL A 1 230 ? -74.596 -42.822 59.762 1.00 36.38 230 VAL A O 1
ATOM 1841 N N . LYS A 1 231 ? -76.443 -41.667 60.334 1.00 37.44 231 LYS A N 1
ATOM 1842 C CA . LYS A 1 231 ? -77.203 -42.729 61.015 1.00 37.44 231 LYS A CA 1
ATOM 1843 C C . LYS A 1 231 ? -78.375 -43.113 60.109 1.00 37.44 231 LYS A C 1
ATOM 1845 O O . LYS A 1 231 ? -79.045 -42.210 59.610 1.00 37.44 231 LYS A O 1
ATOM 1850 N N . GLY A 1 232 ? -78.646 -44.411 59.987 1.00 34.12 232 GLY A N 1
ATOM 1851 C CA . GLY A 1 232 ? -79.798 -44.978 59.281 1.00 34.12 232 GLY A CA 1
ATOM 1852 C C . GLY A 1 232 ? -79.447 -46.300 58.637 1.00 34.12 232 GLY A C 1
ATOM 1853 O O . GLY A 1 232 ? -79.056 -46.254 57.455 1.00 34.12 232 GLY A O 1
#

Organism: NCBI:txid1348612

Sequence (232 aa):
MSDRPQVSLESIPNYMSPSILLCPYNINKTNFDRAYYTENVNQFFNLDSTLEGVVNITNYYEIVNKSYGNYQSICLLFNETSLPKPKKDKGAFYIFSFFNESFGVDVFIAVQTVSSGSSRSYIFYTETCYIQLDNSHVHRSFQCSAINYPSYDTTENIGIGIIALKEVITYIEEPALQLADTFSNIGGYISICGIFVFLFADDGFITFLSNKKRDSASYDTDTEKGQDNVKG

Foldseek 3Di:
DPPDFDKDKDKAFWFWAWKKKKWWPDPVFKAWDFKKKALDPVCLVVPDCPDPRIDTCRPQWDWDWDDDPPDTITMTIRDRVSDHTQALPRGMKMKTKIFGQATWMWMDGPHDIDIAHQAEKEKEKAKEWEAEAVSPDIDIDIDMDMDYDDDPDSRHIYMYMYTGDRIHIYMYGHDPDDVCVVVVVVVVVVVVVVVCCQVPVPCNVVVVVVVVVVVVVVVPPPPDDDDDDDDD

Secondary structure (DSSP, 8-state):
---SPEEEEEEEE---PPPEEEEES-TTTEEEEEEEEES-HHHHHS--TTSTT-EE-TT-EEEEEEEETTEEEEEEEE-TTTSPPPBTTTBEEEEEEEEESS--EEEEETTEEEEE-SSEEEEEEEEEEEE-TTS--EEEEEEEEEEEE----TTPPEEEEEEE-SEEEEEEEE-SS-HHHHHHHHHHHHHHHHHHHHHHSTTHHHHHHHHHHHHHHSSSSSS---------

Radius of gyration: 36.25 Å; chains: 1; bounding box: 106×68×88 Å

pLDDT: mean 74.09, std 15.29, range [34.12, 94.44]